Protein AF-A0A8T5FAJ4-F1 (afdb_monomer_lite)

Foldseek 3Di:
DDPPDDQQDPVSLLVVLPDPVSSVLLVVLLVLQQVVCCVPPVDGNLVVLQVLLVVCVVPVDCVVVLVSLQSSLVVLQAWAQVDFDQDPNDTDTRHRDQLVSSVSSSVSVVSCSCRNSVDDDDPVVSVVRHDRDDDDDDDDDDDDPVVLVVVLVPDDPVVNVVSCVVVVVPCPPVDDDDDPPDDD

pLDDT: mean 82.3, std 16.53, range [33.12, 97.19]

Structure (mmCIF, N/CA/C/O backbone):
data_AF-A0A8T5FAJ4-F1
#
_entry.id   AF-A0A8T5FAJ4-F1
#
loop_
_atom_site.group_PDB
_atom_site.id
_atom_site.type_symbol
_atom_site.label_atom_id
_atom_site.label_alt_id
_atom_site.label_comp_id
_atom_site.label_asym_id
_atom_site.label_entity_id
_atom_site.label_seq_id
_atom_site.pdbx_PDB_ins_code
_atom_site.Cartn_x
_atom_site.Cartn_y
_atom_site.Cartn_z
_atom_site.occupancy
_atom_site.B_iso_or_equiv
_atom_site.auth_seq_id
_atom_site.auth_comp_id
_atom_site.auth_asym_id
_atom_site.auth_atom_id
_atom_site.pdbx_PDB_model_num
ATOM 1 N N . MET A 1 1 ? -6.490 26.222 22.545 1.00 40.72 1 MET A N 1
ATOM 2 C CA . MET A 1 1 ? -5.668 25.163 21.921 1.00 40.72 1 MET A CA 1
ATOM 3 C C . MET A 1 1 ? -6.195 23.827 22.416 1.00 40.72 1 MET A C 1
ATOM 5 O O . MET A 1 1 ? -6.229 23.628 23.622 1.00 40.72 1 MET A O 1
ATOM 9 N N . SER A 1 2 ? -6.713 22.986 21.519 1.00 35.31 2 SER A N 1
ATOM 10 C CA . SER A 1 2 ? -7.180 21.638 21.869 1.00 35.31 2 SER A CA 1
ATOM 11 C C . SER A 1 2 ? -5.964 20.748 22.134 1.00 35.31 2 SER A C 1
ATOM 13 O O . SER A 1 2 ? -5.101 20.638 21.271 1.00 35.31 2 SER A O 1
ATOM 15 N N . TYR A 1 3 ? -5.894 20.142 23.320 1.00 49.12 3 TYR A N 1
ATOM 16 C CA . TYR A 1 3 ? -4.860 19.174 23.720 1.00 49.12 3 TYR A CA 1
ATOM 17 C C . TYR A 1 3 ? -5.122 17.757 23.175 1.00 49.12 3 TYR A C 1
ATOM 19 O O . TYR A 1 3 ? -4.352 16.836 23.438 1.00 49.12 3 TYR A O 1
ATOM 27 N N . LEU A 1 4 ? -6.220 17.561 22.440 1.00 51.16 4 LEU A N 1
ATOM 28 C CA . LEU A 1 4 ? -6.599 16.276 21.863 1.00 51.16 4 LEU A CA 1
ATOM 29 C C . LEU A 1 4 ? -5.980 16.174 20.471 1.00 51.16 4 LEU A C 1
ATOM 31 O O . LEU A 1 4 ? -6.352 16.934 19.577 1.00 51.16 4 LEU A O 1
ATOM 35 N N . GLY A 1 5 ? -5.004 15.272 20.333 1.00 57.50 5 GLY A N 1
ATOM 36 C CA . GLY A 1 5 ? -4.204 15.078 19.127 1.00 57.50 5 GLY A CA 1
ATOM 37 C C . GLY A 1 5 ? -5.070 14.997 17.875 1.00 57.50 5 GLY A C 1
ATOM 38 O O . GLY A 1 5 ? -5.890 14.093 17.721 1.00 57.50 5 GLY A O 1
ATOM 39 N N . SER A 1 6 ? -4.901 15.972 16.989 1.00 67.38 6 SER A N 1
ATOM 40 C CA . SER A 1 6 ? -5.518 15.956 15.671 1.00 67.38 6 SER A CA 1
ATOM 41 C C . SER A 1 6 ? -4.998 14.745 14.901 1.00 67.38 6 SER A C 1
ATOM 43 O O . SER A 1 6 ? -3.785 14.590 14.745 1.00 67.38 6 SER A O 1
ATOM 45 N N . ARG A 1 7 ? -5.909 13.893 14.417 1.00 80.06 7 ARG A N 1
ATOM 46 C CA . ARG A 1 7 ? -5.587 12.852 13.435 1.00 80.06 7 ARG A CA 1
ATOM 47 C C . ARG A 1 7 ? -4.856 13.502 12.264 1.00 80.06 7 ARG A C 1
ATOM 49 O O . ARG A 1 7 ? -5.304 14.539 11.775 1.00 80.06 7 ARG A O 1
ATOM 56 N N . ILE A 1 8 ? -3.770 12.880 11.814 1.00 90.44 8 ILE A N 1
ATOM 57 C CA . ILE A 1 8 ? -3.064 13.365 10.632 1.00 90.44 8 ILE A CA 1
ATOM 58 C C . ILE A 1 8 ? -3.986 13.264 9.418 1.00 90.44 8 ILE A C 1
ATOM 60 O O . ILE A 1 8 ? -4.725 12.296 9.254 1.00 90.44 8 ILE A O 1
ATOM 64 N N . THR A 1 9 ? -3.947 14.251 8.545 1.00 91.31 9 THR A N 1
ATOM 65 C CA . THR A 1 9 ? -4.626 14.188 7.253 1.00 91.31 9 THR A CA 1
ATOM 66 C C . THR A 1 9 ? -3.832 13.331 6.270 1.00 91.31 9 THR A C 1
ATOM 68 O O . THR A 1 9 ? -2.636 13.088 6.439 1.00 91.31 9 THR A O 1
ATOM 71 N N . ARG A 1 10 ? -4.478 12.902 5.183 1.00 92.25 10 ARG A N 1
ATOM 72 C CA . ARG A 1 10 ? -3.821 12.173 4.089 1.00 92.25 10 ARG A CA 1
ATOM 73 C C . ARG A 1 10 ? -2.636 12.940 3.492 1.00 92.25 10 ARG A C 1
ATOM 75 O O . ARG A 1 10 ? -1.589 12.357 3.224 1.00 92.25 10 ARG A O 1
ATOM 82 N N . GLU A 1 11 ? -2.774 14.254 3.323 1.00 92.06 11 GLU A N 1
ATOM 83 C CA . GLU A 1 11 ? -1.692 15.101 2.810 1.00 92.06 11 GLU A CA 1
ATOM 84 C C . GLU A 1 11 ? -0.545 15.256 3.811 1.00 92.06 11 GLU A C 1
ATOM 86 O O . GLU A 1 11 ? 0.619 15.278 3.413 1.0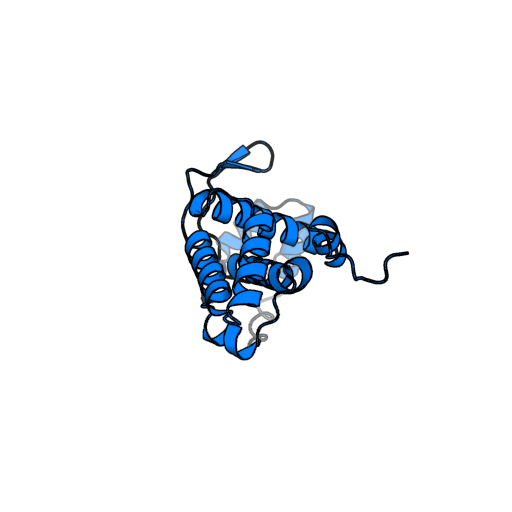0 92.06 11 GLU A O 1
ATOM 91 N N . GLU A 1 12 ? -0.841 15.323 5.109 1.00 91.94 12 GLU A N 1
ATOM 92 C CA . GLU A 1 12 ? 0.194 15.306 6.147 1.00 91.94 12 GLU A CA 1
ATOM 93 C C . GLU A 1 12 ? 0.928 13.965 6.163 1.00 91.94 12 GLU A C 1
ATOM 95 O O . GLU A 1 12 ? 2.160 13.949 6.132 1.00 91.94 12 GLU A O 1
ATOM 100 N N . PHE A 1 13 ? 0.201 12.846 6.087 1.00 93.38 13 PHE A N 1
ATOM 101 C CA . PHE A 1 13 ? 0.794 11.519 5.929 1.00 93.38 13 PHE A CA 1
ATOM 102 C C . PHE A 1 13 ? 1.765 11.478 4.741 1.00 93.38 13 PHE A C 1
ATOM 104 O O . PHE A 1 13 ? 2.920 11.081 4.897 1.00 93.38 13 PHE A O 1
ATOM 111 N N . ILE A 1 14 ? 1.348 11.961 3.567 1.00 92.81 14 ILE A N 1
ATOM 112 C CA . ILE A 1 14 ? 2.208 11.993 2.378 1.00 92.81 14 ILE A CA 1
ATOM 113 C C . ILE A 1 14 ? 3.447 12.864 2.622 1.00 92.81 14 ILE A C 1
ATOM 115 O O . ILE A 1 14 ? 4.564 12.416 2.362 1.00 92.81 14 ILE A O 1
ATOM 119 N N . LYS A 1 15 ? 3.280 14.083 3.150 1.00 92.44 15 LYS A N 1
ATOM 120 C CA . LYS A 1 15 ? 4.389 15.024 3.390 1.00 92.44 15 LYS A CA 1
ATOM 121 C C . LYS A 1 15 ? 5.426 14.481 4.374 1.00 92.44 15 LYS A C 1
ATOM 123 O O . LYS A 1 15 ? 6.614 14.750 4.207 1.00 92.44 15 LYS A O 1
ATOM 128 N N . THR A 1 16 ? 5.019 13.673 5.354 1.00 90.88 16 THR A N 1
ATOM 129 C CA . THR A 1 16 ? 5.952 13.073 6.327 1.00 90.88 16 THR A CA 1
ATOM 130 C C . THR A 1 16 ? 6.859 11.986 5.738 1.00 90.88 16 THR A C 1
ATOM 132 O O . THR A 1 16 ? 7.826 11.599 6.386 1.00 90.88 16 THR A O 1
ATOM 135 N N . ARG A 1 17 ? 6.627 11.508 4.503 1.00 89.50 17 ARG A N 1
ATOM 136 C CA . ARG A 1 17 ? 7.461 10.461 3.868 1.00 89.50 17 ARG A CA 1
ATOM 137 C C . ARG A 1 17 ? 8.843 10.944 3.392 1.00 89.50 17 ARG A C 1
ATOM 139 O O . ARG A 1 17 ? 9.608 10.160 2.826 1.00 89.50 17 ARG A O 1
ATOM 146 N N . GLY A 1 18 ? 9.183 12.214 3.615 1.00 89.62 18 GLY A N 1
ATOM 147 C CA . GLY A 1 18 ? 10.502 12.769 3.320 1.00 89.62 18 GLY A CA 1
ATOM 148 C C . GLY A 1 18 ? 10.671 13.117 1.843 1.00 89.62 18 GLY A C 1
ATOM 149 O O . GLY A 1 18 ? 10.039 14.055 1.361 1.00 89.62 18 GLY A O 1
ATOM 150 N N . ALA A 1 19 ? 11.540 12.393 1.134 1.00 91.50 19 ALA A N 1
ATOM 151 C CA . ALA A 1 19 ? 11.912 12.699 -0.250 1.00 91.50 19 ALA A CA 1
ATOM 152 C C . ALA A 1 19 ? 10.708 12.700 -1.211 1.00 91.50 19 ALA A C 1
ATOM 154 O O . ALA A 1 19 ? 9.818 11.857 -1.103 1.00 91.50 19 ALA A O 1
ATOM 155 N N . GLU A 1 20 ? 10.716 13.600 -2.200 1.00 90.94 20 GLU A N 1
ATOM 156 C CA . GLU A 1 20 ? 9.621 13.779 -3.170 1.00 90.94 20 GLU A CA 1
ATOM 157 C C . GLU A 1 20 ? 9.261 12.48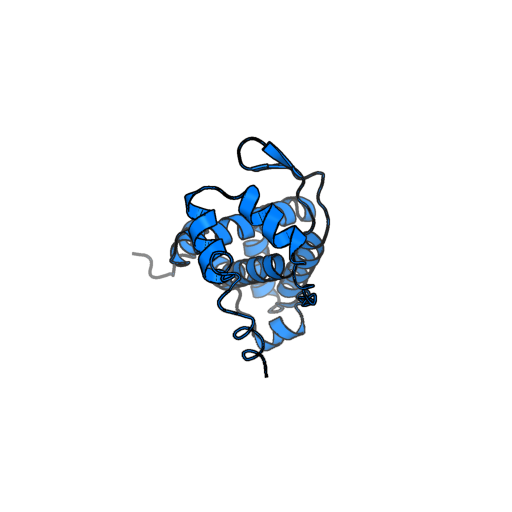2 -3.911 1.00 90.94 20 GLU A C 1
ATOM 159 O O . GLU A 1 20 ? 8.087 12.182 -4.125 1.00 90.94 20 GLU A O 1
ATOM 164 N N . THR A 1 21 ? 10.258 11.657 -4.233 1.00 88.00 21 THR A N 1
ATOM 165 C CA . THR A 1 21 ? 10.054 10.338 -4.846 1.00 88.00 21 THR A CA 1
ATOM 166 C C . THR A 1 21 ? 9.258 9.400 -3.938 1.00 88.00 21 THR A C 1
ATOM 168 O O . THR A 1 21 ? 8.345 8.720 -4.404 1.00 88.00 21 THR A O 1
ATOM 171 N N . THR A 1 22 ? 9.545 9.387 -2.636 1.00 88.81 22 THR A N 1
ATOM 172 C CA . THR A 1 22 ? 8.805 8.597 -1.643 1.00 88.81 22 THR A CA 1
ATOM 173 C C . THR A 1 22 ? 7.386 9.129 -1.458 1.00 88.81 22 THR A C 1
ATOM 175 O O . THR A 1 22 ? 6.446 8.337 -1.400 1.00 88.81 22 THR A O 1
ATOM 178 N N . GLN A 1 23 ? 7.205 10.454 -1.438 1.00 92.25 23 GLN A N 1
ATOM 179 C CA . GLN A 1 23 ? 5.876 11.075 -1.388 1.00 92.25 23 GLN A CA 1
ATOM 180 C C . GLN A 1 23 ? 5.041 10.720 -2.625 1.00 92.25 23 GLN A C 1
ATOM 182 O O . GLN A 1 23 ? 3.871 10.366 -2.510 1.00 92.25 23 GLN A O 1
ATOM 187 N N . SER A 1 24 ? 5.649 10.778 -3.813 1.00 90.44 24 SER A N 1
ATOM 188 C CA . SER A 1 24 ? 5.016 10.383 -5.073 1.00 90.44 24 SER A CA 1
ATOM 189 C C . SER A 1 24 ? 4.600 8.910 -5.047 1.00 90.44 24 SER A C 1
ATOM 191 O O . SER A 1 24 ? 3.449 8.587 -5.336 1.00 90.44 24 SER A O 1
ATOM 193 N N . ASN A 1 25 ? 5.479 8.017 -4.581 1.00 90.12 25 ASN A N 1
ATOM 194 C CA . ASN A 1 25 ? 5.152 6.598 -4.419 1.00 90.12 25 ASN A CA 1
ATOM 195 C C . ASN A 1 25 ? 3.979 6.376 -3.451 1.00 90.12 25 ASN A C 1
ATOM 197 O O . ASN A 1 25 ? 3.099 5.568 -3.744 1.00 90.12 25 ASN A O 1
ATOM 201 N N . ALA A 1 26 ? 3.941 7.105 -2.329 1.00 93.06 26 ALA A N 1
ATOM 202 C CA . ALA A 1 26 ? 2.838 7.035 -1.374 1.00 93.06 26 ALA A CA 1
ATOM 203 C C . ALA A 1 26 ? 1.517 7.509 -1.998 1.00 93.06 26 ALA A C 1
ATOM 205 O O . ALA A 1 26 ? 0.503 6.835 -1.841 1.00 93.06 26 ALA A O 1
ATOM 206 N N . ARG A 1 27 ? 1.529 8.607 -2.770 1.00 94.50 27 ARG A N 1
ATOM 207 C CA . ARG A 1 27 ? 0.349 9.079 -3.518 1.00 94.50 27 ARG A CA 1
ATOM 208 C C . ARG A 1 27 ? -0.172 8.022 -4.479 1.00 94.50 27 ARG A C 1
ATOM 210 O O . ARG A 1 27 ? -1.364 7.746 -4.485 1.00 94.50 27 ARG A O 1
ATOM 217 N N . VAL A 1 28 ? 0.711 7.408 -5.265 1.00 92.69 28 VAL A N 1
ATOM 218 C CA . VAL A 1 28 ? 0.301 6.374 -6.223 1.00 92.69 28 VAL A CA 1
ATOM 219 C C . VAL A 1 28 ? -0.281 5.161 -5.496 1.00 92.69 28 VAL A C 1
ATOM 221 O O . VAL A 1 28 ? -1.342 4.684 -5.887 1.00 92.69 28 VAL A O 1
ATOM 224 N N . ALA A 1 29 ? 0.358 4.697 -4.418 1.00 94.56 29 ALA A N 1
ATOM 225 C CA . ALA A 1 29 ? -0.151 3.582 -3.618 1.00 94.56 29 ALA A CA 1
ATOM 226 C C . ALA A 1 29 ? -1.554 3.870 -3.062 1.00 94.56 29 ALA A C 1
ATOM 228 O O . ALA A 1 29 ? -2.447 3.032 -3.164 1.00 94.56 29 ALA A O 1
ATOM 229 N N . LEU A 1 30 ? -1.749 5.072 -2.517 1.00 95.69 30 LEU A N 1
ATOM 230 C CA . LEU A 1 30 ? -3.021 5.521 -1.964 1.00 95.69 30 LEU A CA 1
ATOM 231 C C . LEU A 1 30 ? -4.106 5.679 -3.043 1.00 95.69 30 LEU A C 1
ATOM 233 O O . LEU A 1 30 ? -5.246 5.286 -2.821 1.00 95.69 30 LEU A O 1
ATOM 237 N N . ASN A 1 31 ? -3.758 6.164 -4.236 1.00 93.88 31 ASN A N 1
ATOM 238 C CA . ASN A 1 31 ? -4.697 6.240 -5.359 1.00 93.88 31 ASN A CA 1
ATOM 239 C C . ASN A 1 31 ? -5.113 4.846 -5.854 1.00 93.88 31 ASN A C 1
ATOM 241 O O . ASN A 1 31 ? -6.284 4.621 -6.147 1.00 93.88 31 ASN A O 1
ATOM 245 N N . MET A 1 32 ? -4.180 3.886 -5.918 1.00 93.25 32 MET A N 1
ATOM 246 C CA . MET A 1 32 ? -4.526 2.493 -6.239 1.00 93.25 32 MET A CA 1
ATOM 247 C C . MET A 1 32 ? -5.450 1.889 -5.187 1.00 93.25 32 MET A C 1
ATOM 249 O O . MET A 1 32 ? -6.381 1.159 -5.517 1.00 93.25 32 MET A O 1
ATOM 253 N N . PHE A 1 33 ? -5.206 2.211 -3.920 1.00 96.00 33 PHE A N 1
ATOM 254 C CA . PHE A 1 33 ? -6.058 1.771 -2.830 1.00 96.00 33 PHE A CA 1
ATOM 255 C C . PHE A 1 33 ? -7.461 2.385 -2.904 1.00 96.00 33 PHE A C 1
ATOM 257 O O . PHE A 1 33 ? -8.432 1.657 -2.725 1.00 96.00 33 PHE A O 1
ATOM 264 N N . ASP A 1 34 ? -7.597 3.663 -3.268 1.00 95.12 34 ASP A N 1
ATOM 265 C CA . ASP A 1 34 ? -8.911 4.269 -3.516 1.00 95.12 34 ASP A CA 1
ATOM 266 C C . ASP A 1 34 ? -9.654 3.579 -4.663 1.00 95.12 34 ASP A C 1
ATOM 268 O O . ASP A 1 34 ? -10.843 3.314 -4.530 1.00 95.12 34 ASP A O 1
ATOM 272 N N . HIS A 1 35 ? -8.981 3.244 -5.770 1.00 93.38 35 HIS A N 1
ATOM 273 C CA . HIS A 1 35 ? -9.618 2.511 -6.871 1.00 93.38 35 HIS A CA 1
ATOM 274 C C . HIS A 1 35 ? -10.136 1.142 -6.427 1.00 93.38 35 HIS A C 1
ATOM 276 O O . HIS A 1 35 ? -11.267 0.771 -6.746 1.00 93.38 35 HIS A O 1
ATOM 282 N N . PHE A 1 36 ? -9.333 0.416 -5.650 1.00 95.12 36 PHE A N 1
ATOM 283 C CA . PHE A 1 36 ? -9.749 -0.841 -5.041 1.00 95.12 36 PHE A CA 1
ATOM 284 C C . PHE A 1 36 ? -10.959 -0.654 -4.111 1.00 95.12 36 PHE A C 1
ATOM 286 O O . PHE A 1 36 ? -11.940 -1.397 -4.210 1.00 95.12 36 PHE A O 1
ATOM 293 N N . CYS A 1 37 ? -10.910 0.344 -3.224 1.00 95.62 37 CYS A N 1
ATOM 294 C CA . CYS A 1 37 ? -11.978 0.621 -2.271 1.00 95.62 37 CYS A CA 1
ATOM 295 C C . CYS A 1 37 ? -13.270 1.060 -2.960 1.00 95.62 37 CYS A C 1
ATOM 297 O O . CYS A 1 37 ? -14.340 0.575 -2.593 1.00 95.62 37 CYS A O 1
ATOM 299 N N . GLN A 1 38 ? -13.176 1.885 -4.000 1.00 93.69 38 GLN A N 1
ATOM 300 C CA . GLN A 1 38 ? -14.328 2.308 -4.784 1.00 93.69 38 GLN A CA 1
ATOM 301 C C . GLN A 1 38 ? -14.969 1.114 -5.495 1.00 93.69 38 GLN A C 1
ATOM 303 O O . GLN A 1 38 ? -16.180 0.944 -5.428 1.00 93.69 38 GLN A O 1
ATOM 308 N N . GLY A 1 39 ? -14.168 0.252 -6.129 1.00 90.56 39 GLY A N 1
ATOM 309 C CA . GLY A 1 39 ? -14.685 -0.919 -6.841 1.00 90.56 39 GLY A CA 1
ATOM 310 C C . GLY A 1 39 ? -15.296 -1.987 -5.926 1.00 90.56 39 GLY A C 1
ATOM 311 O O . GLY A 1 39 ? -16.204 -2.699 -6.343 1.00 90.56 39 GLY A O 1
ATOM 312 N N . THR A 1 40 ? -14.816 -2.099 -4.684 1.00 93.19 40 THR A N 1
ATOM 313 C CA . THR A 1 40 ? -15.221 -3.178 -3.761 1.00 93.19 40 THR A CA 1
ATOM 314 C C . THR A 1 40 ? -16.282 -2.739 -2.751 1.00 93.19 40 THR A C 1
ATOM 316 O O . THR A 1 40 ? -17.128 -3.541 -2.358 1.00 93.19 40 THR A O 1
ATOM 319 N N . TYR A 1 41 ? -16.231 -1.483 -2.302 1.00 93.56 41 TYR A N 1
ATOM 320 C CA . TYR A 1 41 ? -17.031 -0.968 -1.185 1.00 93.56 41 TYR A CA 1
ATOM 321 C C . TYR A 1 41 ? -17.810 0.309 -1.518 1.00 93.56 41 TYR A C 1
ATOM 323 O O . TYR A 1 41 ? -18.510 0.805 -0.638 1.00 93.56 41 TYR A O 1
ATOM 331 N N . ASP A 1 42 ? -17.675 0.844 -2.738 1.00 94.12 42 ASP A N 1
ATOM 332 C CA . ASP A 1 42 ? -18.272 2.117 -3.172 1.00 94.12 42 ASP A CA 1
ATOM 333 C C . ASP A 1 42 ? -17.912 3.305 -2.257 1.00 94.12 42 ASP A C 1
ATOM 335 O O . ASP A 1 42 ? -18.705 4.210 -1.999 1.00 94.12 42 ASP A O 1
ATOM 339 N N . LYS A 1 43 ? -16.692 3.272 -1.710 1.00 95.19 43 LYS A N 1
ATOM 340 C CA . LYS A 1 43 ? -16.172 4.240 -0.738 1.00 95.19 43 LYS A CA 1
ATOM 341 C C . LYS A 1 43 ? -14.744 4.632 -1.079 1.00 95.19 43 LYS A C 1
ATOM 343 O O . LYS A 1 43 ? -13.995 3.844 -1.657 1.00 95.19 43 LYS A O 1
ATOM 348 N N . THR A 1 44 ? -14.337 5.818 -0.632 1.00 94.69 44 THR A N 1
ATOM 349 C CA . THR A 1 44 ? -12.927 6.222 -0.706 1.00 94.69 44 THR A CA 1
ATOM 350 C C . THR A 1 44 ? -12.076 5.399 0.263 1.00 94.69 44 THR A C 1
ATOM 352 O O . THR A 1 44 ? -12.578 4.883 1.267 1.00 94.69 44 THR A O 1
ATOM 355 N N . GLY A 1 45 ? -10.771 5.293 -0.001 1.00 93.00 45 GLY A N 1
ATOM 356 C CA . GLY A 1 45 ? -9.847 4.593 0.890 1.00 93.00 45 GLY A CA 1
ATOM 357 C C . GLY A 1 45 ? -9.868 5.173 2.303 1.00 93.00 45 GLY A C 1
ATOM 358 O O . GLY A 1 45 ? -9.910 4.419 3.272 1.00 93.00 45 GLY A O 1
ATOM 359 N N . ASP A 1 46 ? -9.948 6.499 2.428 1.00 94.94 46 ASP A N 1
ATOM 360 C CA . ASP A 1 46 ? -10.043 7.181 3.722 1.00 94.94 46 ASP A CA 1
ATOM 361 C C . ASP A 1 46 ? -11.284 6.723 4.500 1.00 94.94 46 ASP A C 1
ATOM 363 O O . ASP A 1 46 ? -11.169 6.327 5.657 1.00 94.94 46 ASP A O 1
ATOM 367 N N . GLN A 1 47 ? -12.461 6.705 3.863 1.00 95.25 47 GLN A N 1
ATOM 368 C CA . GLN A 1 47 ? -13.710 6.264 4.497 1.00 95.25 47 GLN A CA 1
ATOM 369 C C . GLN A 1 47 ? -13.630 4.809 4.962 1.00 95.25 47 GLN A C 1
ATOM 371 O O . GLN A 1 47 ? -14.007 4.506 6.091 1.00 95.25 47 GLN A O 1
ATOM 376 N N . VAL A 1 48 ? -13.087 3.917 4.128 1.00 96.06 48 VAL A N 1
ATOM 377 C CA . VAL A 1 48 ? -12.909 2.502 4.488 1.00 96.06 48 VAL A CA 1
ATOM 378 C C . VAL A 1 48 ? -11.982 2.348 5.695 1.00 96.06 48 VAL A C 1
ATOM 380 O O . VAL A 1 48 ? -12.249 1.523 6.570 1.00 96.06 48 VAL A O 1
ATOM 383 N N . VAL A 1 49 ? -10.910 3.141 5.775 1.00 94.56 49 VAL A N 1
ATOM 384 C CA . VAL A 1 49 ? -9.990 3.114 6.922 1.00 94.56 49 VAL A CA 1
ATOM 385 C C . VAL A 1 49 ? -10.670 3.609 8.200 1.00 94.56 49 VAL A C 1
ATOM 387 O O . VAL A 1 49 ? -10.498 2.987 9.248 1.00 94.56 49 VAL A O 1
ATOM 390 N N . LEU A 1 50 ? -11.478 4.669 8.125 1.00 94.19 50 LEU A N 1
ATOM 391 C CA . LEU A 1 50 ? -12.224 5.184 9.280 1.00 94.19 50 LEU A CA 1
ATOM 392 C C . LEU A 1 50 ? -13.306 4.212 9.767 1.00 94.19 50 LEU A C 1
ATOM 394 O O . LEU A 1 50 ? -13.459 4.005 10.971 1.00 94.19 50 LEU A O 1
ATOM 398 N N . ASP A 1 51 ? -14.018 3.569 8.843 1.00 94.12 51 ASP A N 1
ATOM 399 C CA . ASP A 1 51 ? -14.992 2.529 9.180 1.00 94.12 51 ASP A CA 1
ATOM 400 C C . ASP A 1 51 ? -14.304 1.339 9.862 1.00 94.12 51 ASP A C 1
ATOM 402 O O . ASP A 1 51 ? -14.789 0.810 10.867 1.00 94.12 51 ASP A O 1
ATOM 406 N N . LEU A 1 52 ? -13.139 0.931 9.346 1.00 93.56 52 LEU A N 1
ATOM 407 C CA . LEU A 1 52 ? -12.340 -0.134 9.943 1.00 93.56 52 LEU A CA 1
ATOM 408 C C . LEU A 1 52 ? -11.868 0.210 11.350 1.00 93.56 52 LEU A C 1
ATOM 410 O O . LEU A 1 52 ? -11.937 -0.655 12.222 1.00 93.56 52 LEU A O 1
ATOM 414 N N . GLU A 1 53 ? -11.393 1.431 11.580 1.00 93.38 53 GLU A N 1
ATOM 415 C CA . GLU A 1 53 ? -10.991 1.898 12.908 1.00 93.38 53 GLU A CA 1
ATOM 416 C C . GLU A 1 53 ? -12.150 1.761 13.903 1.00 93.38 53 GLU A C 1
ATOM 418 O O . GLU A 1 53 ? -11.973 1.189 14.981 1.00 93.38 53 GLU A O 1
ATOM 423 N N . LEU A 1 54 ? -13.341 2.243 13.535 1.00 92.25 54 LEU A N 1
ATOM 424 C CA . LEU A 1 54 ? -14.518 2.219 14.400 1.00 92.25 54 LEU A CA 1
ATOM 425 C C . LEU A 1 54 ? -14.920 0.783 14.764 1.00 92.25 54 LEU A C 1
ATOM 427 O O . LEU A 1 54 ? -15.130 0.479 15.938 1.00 92.25 54 LEU A O 1
ATOM 431 N N . ILE A 1 55 ? -14.934 -0.120 13.781 1.00 90.81 55 ILE A N 1
ATOM 432 C CA . ILE A 1 55 ? -15.239 -1.542 13.992 1.00 90.81 55 ILE A CA 1
ATOM 433 C C . ILE A 1 55 ? -14.155 -2.226 14.839 1.00 90.81 55 ILE A C 1
ATOM 435 O O . ILE A 1 55 ? -14.461 -3.020 15.728 1.00 90.81 55 ILE A O 1
ATOM 439 N N . CYS A 1 56 ? -12.875 -1.931 14.592 1.00 90.50 56 CYS A N 1
ATOM 440 C CA . CYS A 1 56 ? -11.775 -2.525 15.355 1.00 90.50 56 CYS A CA 1
ATOM 441 C C . CYS A 1 56 ? -11.788 -2.065 16.817 1.00 90.50 56 CYS A C 1
ATOM 443 O O . CYS A 1 56 ? -11.498 -2.872 17.699 1.00 90.50 56 CYS A O 1
ATOM 445 N N . LYS A 1 57 ? -12.167 -0.809 17.085 1.00 88.81 57 LYS A N 1
ATOM 446 C CA . LYS A 1 57 ? -12.335 -0.282 18.447 1.00 88.81 57 LYS A CA 1
ATOM 447 C C . LYS A 1 57 ? -13.509 -0.925 19.188 1.00 88.81 57 LYS A C 1
ATOM 449 O O . LYS A 1 57 ? -13.420 -1.097 20.399 1.00 88.81 57 LYS A O 1
ATOM 454 N N . GLN A 1 58 ? -14.578 -1.291 18.481 1.00 90.06 58 GLN A N 1
ATOM 455 C CA . GLN A 1 58 ? -15.741 -1.964 19.070 1.00 90.06 58 GLN A CA 1
ATOM 456 C C . GLN A 1 58 ? -15.453 -3.430 19.414 1.00 90.06 58 GLN A C 1
ATOM 458 O O . GLN A 1 58 ? -15.717 -3.864 20.532 1.00 90.06 58 GLN A O 1
ATOM 463 N N . ASP A 1 59 ? -14.879 -4.179 18.472 1.00 86.81 59 ASP A N 1
ATOM 464 C CA . ASP A 1 59 ? -14.726 -5.633 18.607 1.00 86.81 59 ASP A CA 1
ATOM 465 C C . ASP A 1 59 ? -13.374 -6.056 19.207 1.00 86.81 59 ASP A C 1
ATOM 467 O O . ASP A 1 59 ? -13.180 -7.224 19.549 1.00 86.81 59 ASP A O 1
ATOM 471 N N . GLY A 1 60 ? -12.383 -5.158 19.231 1.00 84.19 60 GLY A N 1
ATOM 472 C CA . GLY A 1 60 ? -10.989 -5.478 19.565 1.00 84.19 60 GLY A CA 1
ATOM 473 C C . GLY A 1 60 ? -10.308 -6.432 18.570 1.00 84.19 60 GLY A C 1
ATOM 474 O O . GLY A 1 60 ? -9.202 -6.917 18.824 1.00 84.19 60 GLY A O 1
ATOM 475 N N . ASN A 1 61 ? -10.956 -6.739 17.438 1.00 87.88 61 ASN A N 1
ATOM 476 C CA . ASN A 1 61 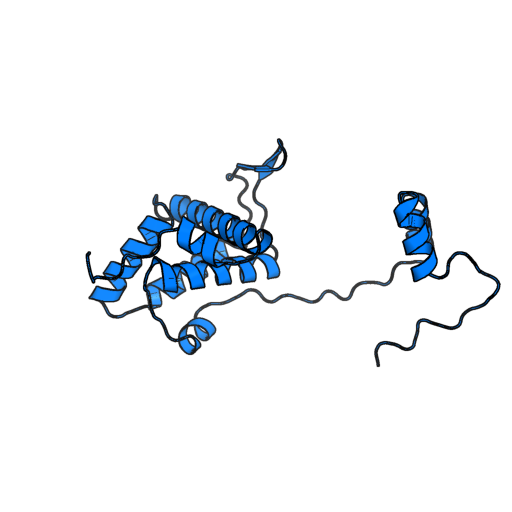? -10.473 -7.709 16.460 1.00 87.88 61 ASN A CA 1
ATOM 477 C C . ASN A 1 61 ? -9.988 -7.052 15.160 1.00 87.88 61 ASN A C 1
ATOM 479 O O . ASN A 1 61 ? -10.775 -6.622 14.315 1.00 87.88 61 ASN A O 1
ATOM 483 N N . TYR A 1 62 ? -8.671 -7.105 14.960 1.00 90.62 62 TYR A N 1
ATOM 484 C CA . TYR A 1 62 ? -7.967 -6.550 13.803 1.00 90.62 62 TYR A CA 1
ATOM 485 C C . TYR A 1 62 ? -7.878 -7.491 12.591 1.00 90.62 62 TYR A C 1
ATOM 487 O O . TYR A 1 62 ? -7.292 -7.126 11.574 1.00 90.62 62 TYR A O 1
ATOM 495 N N . ASP A 1 63 ? -8.462 -8.695 12.636 1.00 91.25 63 ASP A N 1
ATOM 496 C CA . ASP A 1 63 ? -8.380 -9.640 11.512 1.00 91.25 63 ASP A CA 1
ATOM 497 C C . ASP A 1 63 ? -8.989 -9.096 10.215 1.00 91.25 63 ASP A C 1
ATOM 499 O O . ASP A 1 63 ? -8.564 -9.464 9.117 1.00 91.25 63 ASP A O 1
ATOM 503 N N . ARG A 1 64 ? -9.952 -8.177 10.332 1.00 91.81 64 ARG A N 1
ATOM 504 C CA . ARG A 1 64 ? -10.567 -7.489 9.190 1.00 91.81 64 ARG A CA 1
ATOM 505 C C . ARG A 1 64 ? -9.563 -6.626 8.427 1.00 91.81 64 ARG A C 1
ATOM 507 O O . ARG A 1 64 ? -9.614 -6.597 7.203 1.00 91.81 64 ARG A O 1
ATOM 514 N N . VAL A 1 65 ? -8.609 -6.016 9.128 1.00 93.62 65 VAL A N 1
ATOM 515 C CA . VAL A 1 65 ? -7.532 -5.222 8.520 1.00 93.62 65 VAL A CA 1
ATOM 516 C C . VAL A 1 65 ? -6.658 -6.119 7.649 1.00 93.62 65 VAL A C 1
ATOM 518 O O . VAL A 1 65 ? -6.401 -5.806 6.490 1.00 93.62 65 VAL A O 1
ATOM 521 N N . PHE A 1 66 ? -6.265 -7.293 8.153 1.00 94.88 66 PHE A N 1
ATOM 522 C CA . PHE A 1 66 ? -5.446 -8.228 7.374 1.00 94.88 66 PHE A CA 1
ATOM 523 C C . PHE A 1 66 ? -6.211 -8.803 6.177 1.00 94.88 66 PHE A C 1
ATOM 525 O O . PHE A 1 66 ? -5.623 -8.998 5.114 1.00 94.88 66 PHE A O 1
ATOM 532 N N . LYS A 1 67 ? -7.521 -9.048 6.322 1.00 94.81 67 LYS A N 1
ATOM 533 C CA . LYS A 1 67 ? -8.386 -9.456 5.204 1.00 94.81 67 LYS A CA 1
ATOM 534 C C . LYS A 1 67 ? -8.472 -8.372 4.132 1.00 94.81 67 LYS A C 1
ATOM 536 O O . LYS A 1 67 ? -8.346 -8.703 2.954 1.00 94.81 67 LYS A O 1
ATOM 541 N N . LEU A 1 68 ? -8.627 -7.106 4.523 1.00 95.81 68 LEU A N 1
ATOM 542 C CA . LEU A 1 68 ? -8.631 -5.981 3.590 1.00 95.81 68 LEU A CA 1
ATOM 543 C C . LEU A 1 68 ? -7.304 -5.904 2.828 1.00 95.81 68 LEU A C 1
ATOM 545 O O . LEU A 1 68 ? -7.303 -5.885 1.602 1.00 95.81 68 LEU A O 1
ATOM 549 N N . VAL A 1 69 ? -6.175 -5.934 3.543 1.00 96.44 69 VAL A N 1
ATOM 550 C CA . VAL A 1 69 ? -4.843 -5.854 2.926 1.00 96.44 69 VAL A CA 1
ATOM 551 C C . VAL A 1 69 ? -4.588 -7.033 1.983 1.00 96.44 69 VAL A C 1
ATOM 553 O O . VAL A 1 69 ? -4.084 -6.832 0.883 1.00 96.44 69 VAL A O 1
ATOM 556 N N . ASN A 1 70 ? -4.969 -8.258 2.357 1.00 97.19 70 ASN A N 1
ATOM 557 C CA . ASN A 1 70 ? -4.855 -9.414 1.462 1.00 97.19 70 ASN A CA 1
ATOM 558 C C . ASN A 1 70 ? -5.752 -9.287 0.223 1.00 97.19 70 ASN A C 1
ATOM 560 O O . ASN A 1 70 ? -5.320 -9.635 -0.872 1.00 97.19 70 ASN A O 1
ATOM 564 N N . SER A 1 71 ? -6.968 -8.759 0.379 1.00 96.62 71 SER A N 1
ATOM 565 C CA . SER A 1 71 ? -7.874 -8.514 -0.750 1.00 96.62 71 SER A CA 1
ATOM 566 C C . SER A 1 71 ? -7.283 -7.476 -1.704 1.00 96.62 71 SER A C 1
ATOM 568 O O . SER A 1 71 ? -7.284 -7.684 -2.913 1.00 96.62 71 SER A O 1
ATOM 570 N N . PHE A 1 72 ? -6.673 -6.420 -1.162 1.00 96.81 72 PHE A N 1
ATOM 571 C CA . PHE A 1 72 ? -5.953 -5.423 -1.947 1.00 96.81 72 PHE A CA 1
ATOM 572 C C . PHE A 1 72 ? -4.733 -6.012 -2.675 1.00 96.81 72 PHE A C 1
ATOM 574 O O . PHE A 1 72 ? -4.513 -5.718 -3.845 1.00 96.81 72 PHE A O 1
ATOM 581 N N . ILE A 1 73 ? -3.960 -6.894 -2.029 1.00 96.56 73 ILE A N 1
ATOM 582 C CA . ILE A 1 73 ? -2.844 -7.612 -2.674 1.00 96.56 73 ILE A CA 1
ATOM 583 C C . ILE A 1 73 ? -3.340 -8.458 -3.848 1.00 96.56 73 ILE A C 1
ATOM 585 O O . ILE A 1 73 ? -2.728 -8.442 -4.915 1.00 96.56 73 ILE A O 1
ATOM 589 N N . MET A 1 74 ? -4.431 -9.203 -3.649 1.00 95.38 74 MET A N 1
ATOM 590 C CA . MET A 1 74 ? -5.023 -10.032 -4.699 1.00 95.38 74 MET A CA 1
ATOM 591 C C . MET A 1 74 ? -5.533 -9.187 -5.861 1.00 95.38 74 MET A C 1
ATOM 593 O O . MET A 1 74 ? -5.341 -9.575 -7.007 1.00 95.38 74 MET A O 1
ATOM 597 N N . TRP A 1 75 ? -6.128 -8.035 -5.562 1.00 95.25 75 TRP A N 1
ATOM 598 C CA . TRP A 1 75 ? -6.567 -7.070 -6.560 1.00 95.25 75 TRP A CA 1
ATOM 599 C C . TRP A 1 75 ? -5.378 -6.538 -7.376 1.00 95.25 75 TRP A C 1
ATOM 601 O O . TRP A 1 75 ? -5.354 -6.688 -8.587 1.00 95.25 75 TRP A O 1
ATOM 611 N N . LEU A 1 76 ? -4.293 -6.083 -6.737 1.00 94.00 76 LEU A N 1
ATOM 612 C CA . LEU A 1 76 ? -3.090 -5.614 -7.451 1.00 94.00 76 LEU A CA 1
ATOM 613 C C . LEU A 1 76 ? -2.420 -6.678 -8.345 1.00 94.00 76 LEU A C 1
ATOM 615 O O . LEU A 1 76 ? -1.657 -6.335 -9.256 1.00 94.00 76 LEU A O 1
ATOM 619 N N . ALA A 1 77 ? -2.655 -7.960 -8.062 1.00 93.25 77 ALA A N 1
ATOM 620 C CA . ALA A 1 77 ? -2.141 -9.081 -8.843 1.00 93.25 77 ALA A CA 1
ATOM 621 C C . ALA A 1 77 ? -2.992 -9.407 -10.087 1.00 93.25 77 ALA A C 1
ATOM 623 O O . ALA A 1 77 ? -2.618 -10.302 -10.849 1.00 93.25 77 ALA A O 1
ATOM 624 N N . GLN A 1 78 ? -4.108 -8.706 -10.299 1.00 91.94 78 GLN A N 1
ATOM 625 C CA . GLN A 1 78 ? -4.998 -8.864 -11.448 1.00 91.94 78 GLN A CA 1
ATOM 626 C C . GLN A 1 78 ? -4.808 -7.727 -12.459 1.00 91.94 78 GLN A C 1
ATOM 628 O O . GLN A 1 78 ? -4.299 -6.651 -12.141 1.00 91.94 78 GLN A O 1
ATOM 633 N N . ASP A 1 79 ? -5.183 -8.000 -13.708 1.00 88.75 79 ASP A N 1
ATOM 634 C CA . ASP A 1 79 ? -5.293 -6.972 -14.739 1.00 88.75 79 ASP A CA 1
ATOM 635 C C . ASP A 1 79 ? -6.644 -6.258 -14.592 1.00 88.75 79 ASP A C 1
ATOM 637 O O . ASP A 1 79 ? -7.678 -6.912 -14.454 1.00 88.75 79 ASP A O 1
ATOM 641 N N . HIS A 1 80 ? -6.631 -4.929 -14.673 1.00 86.88 80 HIS A N 1
ATOM 642 C CA . HIS A 1 80 ? -7.806 -4.064 -14.554 1.00 86.88 80 HIS A CA 1
ATOM 643 C C . HIS A 1 80 ? -7.975 -3.222 -15.830 1.00 86.88 80 HIS A C 1
ATOM 645 O O . HIS A 1 80 ? -7.653 -2.025 -15.843 1.00 86.88 80 HIS A O 1
ATOM 651 N N . PRO A 1 81 ? -8.430 -3.829 -16.946 1.00 82.81 81 PRO A N 1
ATOM 652 C CA . PRO A 1 81 ? -8.643 -3.125 -18.214 1.00 82.81 81 PRO A CA 1
ATOM 653 C C . PRO A 1 81 ? -9.718 -2.031 -18.138 1.00 82.81 81 PRO A C 1
ATOM 655 O O . PRO A 1 81 ? -9.712 -1.099 -18.946 1.00 82.81 81 PRO A O 1
ATOM 658 N N . GLU A 1 82 ? -10.632 -2.132 -17.176 1.00 80.31 82 GLU A N 1
ATOM 659 C CA . GLU A 1 82 ? -11.678 -1.156 -16.883 1.00 80.31 82 GLU A CA 1
ATOM 660 C C . GLU A 1 82 ? -11.127 0.153 -16.307 1.00 80.31 82 GLU A C 1
ATOM 662 O O . GLU A 1 82 ? -11.711 1.218 -16.524 1.00 80.31 82 GLU A O 1
ATOM 667 N N . LEU A 1 83 ? -9.982 0.100 -15.620 1.00 79.00 83 LEU A N 1
ATOM 668 C CA . LEU A 1 83 ? -9.364 1.274 -15.021 1.00 79.00 83 LEU A CA 1
ATOM 669 C C . LEU A 1 83 ? -8.425 1.956 -16.008 1.00 79.00 83 LEU A C 1
ATOM 671 O O . LEU A 1 83 ? -7.492 1.366 -16.549 1.00 79.00 83 LEU A O 1
ATOM 675 N N . ARG A 1 84 ? -8.682 3.244 -16.224 1.00 73.31 84 ARG A N 1
ATOM 676 C CA . ARG A 1 84 ? -7.975 4.088 -17.183 1.00 73.31 84 ARG A CA 1
ATOM 677 C C . ARG A 1 84 ? -7.171 5.139 -16.435 1.00 73.31 84 ARG A C 1
ATOM 679 O O . ARG A 1 84 ? -7.736 6.102 -15.926 1.00 73.31 84 ARG A O 1
ATOM 686 N N . ILE A 1 85 ? -5.851 4.972 -16.397 1.00 68.56 85 ILE A N 1
ATOM 687 C CA . ILE A 1 85 ? -4.942 5.985 -15.850 1.00 68.56 85 ILE A CA 1
ATOM 688 C C . ILE A 1 85 ? -4.442 6.857 -16.997 1.00 68.56 85 ILE A C 1
ATOM 690 O O . ILE A 1 85 ? -4.005 6.348 -18.030 1.00 68.56 85 ILE A O 1
ATOM 694 N N . ASN A 1 86 ? -4.476 8.176 -16.812 1.00 64.06 86 ASN A N 1
ATOM 695 C CA . ASN A 1 86 ? -3.792 9.100 -17.707 1.00 64.06 86 ASN A CA 1
ATOM 696 C C . ASN A 1 86 ? -2.312 9.181 -17.310 1.00 64.06 86 ASN A C 1
ATOM 698 O O . ASN A 1 86 ? -1.963 9.800 -16.305 1.00 64.06 86 ASN A O 1
ATOM 702 N N . MET A 1 87 ? -1.445 8.544 -18.093 1.00 60.28 87 MET A N 1
ATOM 703 C CA . MET A 1 87 ? 0.000 8.607 -17.917 1.00 60.28 87 MET A CA 1
ATOM 704 C C . MET A 1 87 ? 0.616 9.270 -19.147 1.00 60.28 87 MET A C 1
ATOM 706 O O . MET A 1 87 ? 0.501 8.765 -20.261 1.00 60.28 87 MET A O 1
ATOM 710 N N . CYS A 1 88 ? 1.253 10.429 -18.956 1.00 57.06 88 CYS A N 1
ATOM 711 C CA . CYS A 1 88 ? 1.911 11.186 -20.029 1.00 57.06 88 CYS A CA 1
ATOM 712 C C . CYS A 1 88 ? 1.009 11.426 -21.262 1.00 57.06 88 CYS A C 1
ATOM 714 O O . CYS A 1 88 ? 1.432 11.192 -22.394 1.00 57.06 88 CYS A O 1
ATOM 716 N N . ASN A 1 89 ? -0.234 11.877 -21.044 1.00 60.12 89 ASN A N 1
ATOM 717 C CA . ASN A 1 89 ? -1.252 12.111 -22.082 1.00 60.12 89 ASN A CA 1
ATOM 718 C C . ASN A 1 89 ? -1.708 10.850 -22.838 1.00 60.12 89 ASN A C 1
ATOM 720 O O . ASN A 1 89 ? -2.307 10.955 -23.910 1.00 60.12 89 ASN A O 1
ATOM 724 N N . LYS A 1 90 ? -1.449 9.655 -22.296 1.00 60.91 90 LYS A N 1
ATOM 725 C CA . LYS A 1 90 ? -1.984 8.391 -22.805 1.00 60.91 90 LYS A CA 1
ATOM 726 C C . LYS A 1 90 ? -2.860 7.737 -21.753 1.00 60.91 90 LYS A C 1
ATOM 728 O O . LYS A 1 90 ? -2.477 7.608 -20.594 1.00 60.91 90 LYS A O 1
ATOM 733 N N . ILE A 1 91 ? -4.033 7.297 -22.189 1.00 70.38 91 ILE A N 1
ATOM 734 C CA . ILE A 1 91 ? -4.915 6.466 -21.380 1.00 70.38 91 ILE A CA 1
ATOM 735 C C . ILE A 1 91 ? -4.379 5.038 -21.444 1.00 70.38 91 ILE A C 1
ATOM 737 O O . ILE A 1 91 ? -4.396 4.422 -22.510 1.00 70.38 91 ILE A O 1
ATOM 741 N N . MET A 1 92 ? -3.890 4.531 -20.318 1.00 65.94 92 MET A N 1
ATOM 742 C CA . MET A 1 92 ? -3.413 3.157 -20.188 1.00 65.94 92 MET A CA 1
ATOM 743 C C . MET A 1 92 ? -4.320 2.367 -19.250 1.00 65.94 92 MET A C 1
ATOM 745 O O . MET A 1 92 ? -4.787 2.896 -18.239 1.00 65.94 92 MET A O 1
ATOM 749 N N . SER A 1 93 ? -4.555 1.103 -19.599 1.00 77.44 93 SER A N 1
ATOM 750 C CA . SER A 1 93 ? -5.149 0.122 -18.695 1.00 77.44 93 SER A CA 1
ATOM 751 C C . SER A 1 93 ? -4.168 -0.225 -17.584 1.00 77.44 93 SER A C 1
ATOM 753 O O . SER A 1 93 ? -2.959 -0.308 -17.824 1.00 77.44 93 SER A O 1
ATOM 755 N N . ILE A 1 94 ? -4.681 -0.482 -16.388 1.00 81.06 94 ILE A N 1
ATOM 756 C CA . ILE A 1 94 ? -3.855 -0.959 -15.283 1.00 81.06 94 ILE A CA 1
ATOM 757 C C . ILE A 1 94 ? -3.563 -2.443 -15.506 1.00 81.06 94 ILE A C 1
ATOM 759 O O . ILE A 1 94 ? -4.464 -3.275 -15.459 1.00 81.06 94 ILE A O 1
ATOM 763 N N . SER A 1 95 ? -2.301 -2.782 -15.763 1.00 86.44 95 SER A N 1
ATOM 764 C CA . SER A 1 95 ? -1.859 -4.176 -15.787 1.00 86.44 95 SER A CA 1
ATOM 765 C C . SER A 1 95 ? -1.579 -4.689 -14.376 1.00 86.44 95 SER A C 1
ATOM 767 O O . SER A 1 95 ? -1.340 -3.908 -13.449 1.00 86.44 95 SER A O 1
ATOM 769 N N . LYS A 1 96 ? -1.475 -6.010 -14.243 1.00 90.88 96 LYS A N 1
ATOM 770 C CA . LYS A 1 96 ? -0.975 -6.678 -13.044 1.00 90.88 96 LYS A CA 1
ATOM 771 C C . LYS A 1 96 ? 0.345 -6.059 -12.589 1.00 90.88 96 LYS A C 1
ATOM 773 O O . LYS A 1 96 ? 1.252 -5.800 -13.391 1.00 90.88 96 LYS A O 1
ATOM 778 N N . HIS A 1 97 ? 0.462 -5.824 -11.289 1.00 91.00 97 HIS A N 1
ATOM 779 C CA . HIS A 1 97 ? 1.645 -5.193 -10.724 1.00 91.00 97 HIS A CA 1
ATOM 780 C C . HIS A 1 97 ? 2.749 -6.220 -10.472 1.00 91.00 97 HIS A C 1
ATOM 782 O O . HIS A 1 97 ? 2.504 -7.349 -10.045 1.00 91.00 97 HIS A O 1
ATOM 788 N N . HIS A 1 98 ? 4.000 -5.809 -10.686 1.00 92.25 98 HIS A N 1
ATOM 789 C CA . HIS A 1 98 ? 5.151 -6.624 -10.305 1.00 92.25 98 HIS A CA 1
ATOM 790 C C . HIS A 1 98 ? 5.175 -6.838 -8.775 1.00 92.25 98 HIS A C 1
ATOM 792 O O . HIS A 1 98 ? 4.890 -5.883 -8.041 1.00 92.25 98 HIS A O 1
ATOM 798 N N . PRO A 1 99 ? 5.582 -8.018 -8.260 1.00 93.19 99 PRO A N 1
ATOM 799 C CA . PRO A 1 99 ? 5.662 -8.294 -6.822 1.00 93.19 99 PRO A CA 1
ATOM 800 C C . PRO A 1 99 ? 6.364 -7.203 -6.004 1.00 93.19 99 PRO A C 1
ATOM 802 O O . PRO A 1 99 ? 5.855 -6.778 -4.969 1.00 93.19 99 PRO A O 1
ATOM 805 N N . SER A 1 100 ? 7.484 -6.670 -6.499 1.00 93.06 100 SER A N 1
ATOM 806 C CA . SER A 1 100 ? 8.213 -5.576 -5.835 1.00 93.06 100 SER A CA 1
ATOM 807 C C . SER A 1 100 ? 7.385 -4.296 -5.694 1.00 93.06 100 SER A C 1
ATOM 809 O O . SER A 1 100 ? 7.529 -3.581 -4.704 1.00 93.06 100 SER A O 1
ATOM 811 N N . THR A 1 101 ? 6.518 -3.995 -6.662 1.00 93.31 101 THR A N 1
ATOM 812 C CA . THR A 1 101 ? 5.617 -2.836 -6.607 1.00 93.31 101 THR A CA 1
ATOM 813 C C . THR A 1 101 ? 4.501 -3.074 -5.599 1.00 93.31 101 THR A C 1
ATOM 815 O O . THR A 1 101 ? 4.243 -2.204 -4.769 1.00 93.31 101 THR A O 1
ATOM 818 N N . ILE A 1 102 ? 3.911 -4.275 -5.600 1.00 95.12 102 ILE A N 1
ATOM 819 C CA . ILE A 1 102 ? 2.889 -4.678 -4.623 1.00 95.12 102 ILE A CA 1
ATOM 820 C C . ILE A 1 102 ? 3.432 -4.532 -3.199 1.00 95.12 102 ILE A C 1
ATOM 822 O O . ILE A 1 102 ? 2.789 -3.911 -2.358 1.00 95.12 102 ILE A O 1
ATOM 826 N N . ILE A 1 103 ? 4.645 -5.028 -2.934 1.00 94.69 103 ILE A N 1
ATOM 827 C CA . ILE A 1 103 ? 5.290 -4.919 -1.617 1.00 94.69 103 ILE A CA 1
ATOM 828 C C . ILE A 1 103 ? 5.424 -3.453 -1.181 1.00 94.69 103 ILE A C 1
ATOM 830 O O . ILE A 1 103 ? 5.113 -3.125 -0.034 1.00 94.69 103 ILE A O 1
ATOM 834 N N . ARG A 1 104 ? 5.845 -2.559 -2.086 1.00 94.12 104 ARG A N 1
ATOM 835 C CA . ARG A 1 104 ? 5.958 -1.122 -1.783 1.00 94.12 104 ARG A CA 1
ATOM 836 C C . ARG A 1 104 ? 4.601 -0.507 -1.461 1.00 94.12 104 ARG A C 1
ATOM 838 O O . ARG A 1 104 ? 4.488 0.182 -0.452 1.00 94.12 104 ARG A O 1
ATOM 845 N N . TYR A 1 105 ? 3.577 -0.781 -2.268 1.00 95.69 105 TYR A N 1
ATOM 846 C CA . TYR A 1 105 ? 2.235 -0.242 -2.036 1.00 95.69 105 TYR A CA 1
ATOM 847 C C . TYR A 1 105 ? 1.654 -0.738 -0.720 1.00 95.69 105 TYR A C 1
ATOM 849 O O . TYR A 1 105 ? 1.206 0.067 0.088 1.00 95.69 105 TYR A O 1
ATOM 857 N N . VAL A 1 106 ? 1.748 -2.039 -0.447 1.00 96.19 106 VAL A N 1
ATOM 858 C CA . VAL A 1 106 ? 1.290 -2.624 0.818 1.00 96.19 106 VAL A CA 1
ATOM 859 C C . VAL A 1 106 ? 2.018 -2.009 2.012 1.00 96.19 106 VAL A C 1
ATOM 861 O O . VAL A 1 106 ? 1.389 -1.754 3.034 1.00 96.19 106 VAL A O 1
ATOM 864 N N . SER A 1 107 ? 3.317 -1.721 1.894 1.00 95.06 107 SER A N 1
ATOM 865 C CA . SER A 1 107 ? 4.055 -1.016 2.947 1.00 95.06 107 SER A CA 1
ATOM 866 C C . SER A 1 107 ? 3.498 0.388 3.198 1.00 95.06 107 SER A C 1
ATOM 868 O O . SER A 1 107 ? 3.344 0.775 4.354 1.00 95.06 107 SER A O 1
ATOM 870 N N . SER A 1 108 ? 3.174 1.144 2.144 1.00 95.31 108 SER A N 1
ATOM 871 C CA . SER A 1 108 ? 2.558 2.470 2.277 1.00 95.31 108 SER A CA 1
ATOM 872 C C . SER A 1 108 ? 1.153 2.396 2.877 1.00 95.31 108 SER A C 1
ATOM 874 O O . SER A 1 108 ? 0.847 3.175 3.773 1.00 95.31 108 SER A O 1
ATOM 876 N N . ILE A 1 109 ? 0.324 1.438 2.452 1.00 95.94 109 ILE A N 1
ATOM 877 C CA . ILE A 1 109 ? -1.032 1.251 2.996 1.00 95.94 109 ILE A CA 1
ATOM 878 C C . ILE A 1 109 ? -0.993 0.810 4.456 1.00 95.94 109 ILE A C 1
ATOM 880 O O . ILE A 1 109 ? -1.789 1.282 5.260 1.00 95.94 109 ILE A O 1
ATOM 884 N N . ARG A 1 110 ? -0.036 -0.040 4.836 1.00 95.19 110 ARG A N 1
ATOM 885 C CA . ARG A 1 110 ? 0.172 -0.405 6.237 1.00 95.19 110 ARG A CA 1
ATOM 886 C C . ARG A 1 110 ? 0.463 0.827 7.096 1.00 95.19 110 ARG A C 1
ATOM 888 O O . ARG A 1 110 ? -0.206 1.021 8.102 1.00 95.19 110 ARG A O 1
ATOM 895 N N . GLN A 1 111 ? 1.426 1.654 6.686 1.00 94.12 111 GLN A N 1
ATOM 896 C CA . GLN A 1 111 ? 1.763 2.889 7.406 1.00 94.12 111 GLN A CA 1
ATOM 897 C C . GLN A 1 111 ? 0.569 3.846 7.453 1.00 94.12 111 GLN A C 1
ATOM 899 O O . GLN A 1 111 ? 0.335 4.491 8.465 1.00 94.12 111 GLN A O 1
ATOM 904 N N . PHE A 1 112 ? -0.228 3.899 6.385 1.00 95.00 112 PHE A N 1
ATOM 905 C CA . PHE A 1 112 ? -1.444 4.701 6.355 1.00 95.00 112 PHE A CA 1
ATOM 906 C C . PHE A 1 112 ? -2.499 4.208 7.362 1.00 95.00 112 PHE A C 1
ATOM 908 O O . PHE A 1 112 ? -3.072 5.007 8.094 1.00 95.00 112 PHE A O 1
ATOM 915 N N . LEU A 1 113 ? -2.721 2.896 7.467 1.00 94.44 113 LEU A N 1
ATOM 916 C CA . LEU A 1 113 ? -3.629 2.306 8.461 1.00 94.44 113 LEU A CA 1
ATOM 917 C C . LEU A 1 113 ? -3.179 2.593 9.904 1.00 94.44 113 LEU A C 1
ATOM 919 O O . LEU A 1 113 ? -4.015 2.890 10.756 1.00 94.44 113 LEU A O 1
ATOM 923 N N . GLU A 1 114 ? -1.873 2.520 10.165 1.00 92.44 114 GLU A N 1
ATOM 924 C CA . GLU A 1 114 ? -1.285 2.796 11.481 1.00 92.44 114 GLU A CA 1
ATOM 925 C C . GLU A 1 114 ? -1.371 4.299 11.822 1.00 92.44 114 GLU A C 1
ATOM 927 O O . GLU A 1 114 ? -1.874 4.664 12.880 1.00 92.44 114 GLU A O 1
ATOM 932 N N . GLU A 1 115 ? -0.953 5.190 10.917 1.00 92.06 115 GLU A N 1
ATOM 933 C CA . GLU A 1 115 ? -0.818 6.626 11.203 1.00 92.06 115 GLU A CA 1
ATOM 934 C C . GLU A 1 115 ? -2.113 7.431 10.974 1.00 92.06 115 GLU A C 1
ATOM 936 O O . GLU A 1 115 ? -2.493 8.247 11.813 1.00 92.06 115 GLU A O 1
ATOM 941 N N . PHE A 1 116 ? -2.826 7.220 9.863 1.00 92.75 116 PHE A N 1
ATOM 942 C CA . PHE A 1 116 ? -4.102 7.901 9.592 1.00 92.75 116 PHE A CA 1
ATOM 943 C C . PHE A 1 116 ? -5.264 7.195 10.295 1.00 92.75 116 PHE A C 1
ATOM 945 O O . PHE A 1 116 ? -6.071 7.834 10.973 1.00 92.75 116 PHE A O 1
ATOM 952 N N . GLY A 1 117 ? -5.326 5.867 10.164 1.00 89.19 117 GLY A N 1
ATOM 953 C CA . GLY A 1 117 ? -6.374 5.052 10.776 1.00 89.19 117 GLY A CA 1
ATOM 954 C C . GLY A 1 117 ? -6.233 4.883 12.287 1.00 89.19 117 GLY A C 1
ATOM 955 O O . GLY A 1 117 ? -7.205 4.498 12.930 1.00 89.19 117 GLY A O 1
ATOM 956 N N . GLN A 1 118 ? -5.056 5.173 12.862 1.00 90.31 118 GLN A N 1
ATOM 957 C CA . GLN A 1 118 ? -4.763 4.951 14.286 1.00 90.31 118 GLN A CA 1
ATOM 958 C C . GLN A 1 118 ? -5.055 3.496 14.704 1.00 90.31 118 GLN A C 1
ATOM 960 O O . GLN A 1 118 ? -5.546 3.224 15.802 1.00 90.31 118 GLN A O 1
ATOM 965 N N . ILE A 1 119 ? -4.807 2.552 13.788 1.00 91.12 119 ILE A N 1
ATOM 966 C CA . ILE A 1 119 ? -5.058 1.126 13.985 1.00 91.12 119 ILE A CA 1
ATOM 967 C C . ILE A 1 119 ? -3.744 0.449 14.371 1.00 91.12 119 ILE A C 1
ATOM 969 O O . ILE A 1 119 ? -2.898 0.173 13.521 1.00 91.12 119 ILE A O 1
ATOM 973 N N . GLU A 1 120 ? -3.594 0.125 15.651 1.00 88.00 120 GLU A N 1
ATOM 974 C CA . GLU A 1 120 ? -2.414 -0.576 16.153 1.00 88.00 120 GLU A CA 1
ATOM 975 C C . GLU A 1 120 ? -2.610 -2.096 16.126 1.00 88.00 120 GLU A C 1
ATOM 977 O O . GLU A 1 120 ? -3.505 -2.655 16.762 1.00 88.00 120 GLU A O 1
ATOM 982 N N . PHE A 1 121 ? -1.735 -2.801 15.408 1.00 88.94 121 PHE A N 1
ATOM 983 C CA . PHE A 1 121 ? -1.706 -4.262 15.391 1.00 88.94 121 PHE A CA 1
ATOM 984 C C . PHE A 1 121 ? -0.279 -4.803 15.499 1.00 88.94 121 PHE A C 1
ATOM 986 O O . PHE A 1 121 ? 0.691 -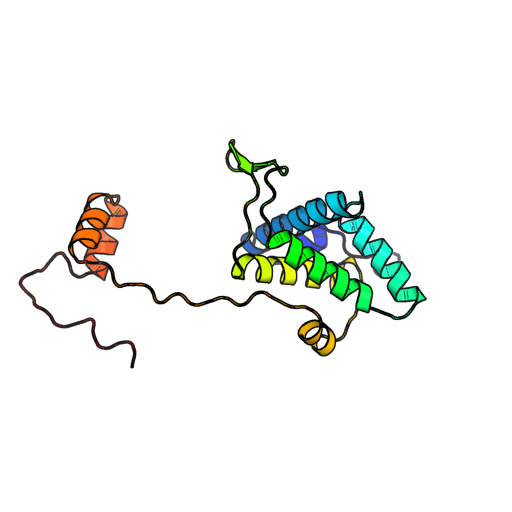4.204 15.046 1.00 88.94 121 PHE A O 1
ATOM 993 N N . SER A 1 122 ? -0.141 -6.002 16.075 1.00 90.94 122 SER A N 1
ATOM 994 C CA . SER A 1 122 ? 1.163 -6.656 16.220 1.00 90.94 122 SER A CA 1
ATOM 995 C C . SER A 1 122 ? 1.795 -6.970 14.861 1.00 90.94 122 SER A C 1
ATOM 997 O O . SER A 1 122 ? 1.227 -7.716 14.056 1.00 90.94 122 SER A O 1
ATOM 999 N N . GLU A 1 123 ? 3.030 -6.510 14.652 1.00 90.19 123 GLU A N 1
ATOM 1000 C CA . GLU A 1 123 ? 3.808 -6.800 13.444 1.00 90.19 123 GLU A CA 1
ATOM 1001 C C . GLU A 1 123 ? 3.976 -8.310 13.204 1.00 90.19 123 GLU A C 1
ATOM 1003 O O . GLU A 1 123 ? 3.872 -8.791 12.073 1.00 90.19 123 GLU A O 1
ATOM 1008 N N . ARG A 1 124 ? 4.169 -9.092 14.275 1.00 91.81 124 ARG A N 1
ATOM 1009 C CA . ARG A 1 124 ? 4.261 -10.558 14.192 1.00 91.81 124 ARG A CA 1
ATOM 1010 C C . ARG A 1 124 ? 2.974 -11.167 13.634 1.00 91.81 124 ARG A C 1
ATOM 1012 O O . ARG A 1 124 ? 3.028 -12.100 12.832 1.00 91.81 124 ARG A O 1
ATOM 1019 N N . ARG A 1 125 ? 1.812 -10.652 14.051 1.00 91.50 125 ARG A N 1
ATOM 1020 C CA . ARG A 1 125 ? 0.506 -11.107 13.551 1.00 91.50 125 ARG A CA 1
ATOM 1021 C C . ARG A 1 125 ? 0.321 -10.701 12.089 1.00 91.50 125 ARG A C 1
ATOM 1023 O O . ARG A 1 125 ? -0.066 -11.557 11.296 1.00 91.50 125 ARG A O 1
ATOM 1030 N N . TYR A 1 126 ? 0.687 -9.468 11.736 1.00 92.56 126 TYR A N 1
ATOM 1031 C CA . TYR A 1 126 ? 0.642 -8.959 10.364 1.00 92.56 126 TYR A CA 1
ATOM 1032 C C . TYR A 1 126 ? 1.464 -9.832 9.408 1.00 92.56 126 TYR A C 1
ATOM 1034 O O . TYR A 1 126 ? 0.916 -10.373 8.453 1.00 92.56 126 TYR A O 1
ATOM 1042 N N . LYS A 1 127 ? 2.748 -10.075 9.710 1.00 91.88 127 LYS A N 1
ATOM 1043 C CA . LYS A 1 127 ? 3.649 -10.902 8.880 1.00 91.88 127 LYS A CA 1
ATOM 1044 C C . LYS A 1 127 ? 3.148 -12.337 8.678 1.00 91.88 127 LYS A C 1
ATOM 1046 O O . LYS A 1 127 ? 3.424 -12.955 7.656 1.00 91.88 127 LYS A O 1
ATOM 1051 N N . ARG A 1 128 ? 2.415 -12.887 9.650 1.00 93.75 128 ARG A N 1
ATOM 1052 C CA . ARG A 1 128 ? 1.849 -14.240 9.562 1.00 93.75 128 ARG A CA 1
ATOM 1053 C C . ARG A 1 128 ? 0.608 -14.295 8.667 1.00 93.75 128 ARG A C 1
ATOM 1055 O O . ARG A 1 128 ? 0.442 -15.271 7.928 1.00 93.75 128 ARG A O 1
ATOM 1062 N N . LEU A 1 129 ? -0.263 -13.289 8.767 1.00 93.81 129 LEU A N 1
ATOM 1063 C CA . LEU A 1 129 ? -1.588 -13.281 8.138 1.00 93.81 129 LEU A CA 1
ATOM 1064 C C . LEU A 1 129 ? -1.612 -12.601 6.767 1.00 93.81 129 LEU A C 1
ATOM 1066 O O . LEU A 1 129 ? -2.386 -13.023 5.912 1.00 93.81 129 LEU A O 1
ATOM 1070 N N . VAL A 1 130 ? -0.763 -11.601 6.532 1.00 94.31 130 VAL A N 1
ATOM 1071 C CA . VAL A 1 130 ? -0.649 -10.927 5.236 1.00 94.31 130 VAL A CA 1
ATOM 1072 C C . VAL A 1 130 ? 0.316 -11.695 4.337 1.00 94.31 130 VAL A C 1
ATOM 1074 O O . VAL A 1 130 ? 1.465 -11.941 4.708 1.00 94.31 130 VAL A O 1
ATOM 1077 N N . LYS A 1 131 ? -0.154 -12.108 3.157 1.00 93.06 131 LYS A N 1
ATOM 1078 C CA . LYS A 1 131 ? 0.611 -12.928 2.209 1.00 93.06 131 LYS A CA 1
ATOM 1079 C C . LYS A 1 131 ? 1.141 -12.065 1.071 1.00 93.06 131 LYS A C 1
ATOM 1081 O O . LYS A 1 131 ? 0.449 -11.821 0.091 1.00 93.06 131 LYS A O 1
ATOM 1086 N N . LEU A 1 132 ? 2.384 -11.609 1.210 1.00 92.44 132 LEU A N 1
ATOM 1087 C CA . LEU A 1 132 ? 3.072 -10.874 0.149 1.00 92.44 132 LEU A CA 1
ATOM 1088 C C . LEU A 1 132 ? 3.528 -11.819 -0.979 1.00 92.44 132 LEU A C 1
ATOM 1090 O O . LEU A 1 132 ? 3.930 -12.954 -0.695 1.00 92.44 132 LEU A O 1
ATOM 1094 N N . PRO A 1 133 ? 3.502 -11.365 -2.244 1.00 91.94 133 PRO A N 1
ATOM 1095 C CA . PRO A 1 133 ? 4.006 -12.143 -3.368 1.00 91.94 133 PRO A CA 1
ATOM 1096 C C . PRO A 1 133 ? 5.526 -12.316 -3.267 1.00 91.94 133 PRO A C 1
ATOM 1098 O O . PRO A 1 133 ? 6.245 -11.410 -2.842 1.00 91.94 133 PRO A O 1
ATOM 1101 N N . LYS A 1 134 ? 6.023 -13.488 -3.673 1.00 89.44 134 LYS A N 1
ATOM 1102 C CA . LYS A 1 134 ? 7.464 -13.751 -3.740 1.00 89.44 134 LYS A CA 1
ATOM 1103 C C . LYS A 1 134 ? 8.042 -13.109 -4.997 1.00 89.44 134 LYS A C 1
ATOM 1105 O O . LYS A 1 134 ? 7.468 -13.238 -6.076 1.00 89.44 134 LYS A O 1
ATOM 1110 N N . ILE A 1 135 ? 9.178 -12.437 -4.847 1.00 87.56 135 ILE A N 1
ATOM 1111 C CA . ILE A 1 135 ? 9.996 -12.010 -5.980 1.00 87.56 135 ILE A CA 1
ATOM 1112 C C . ILE A 1 135 ? 10.768 -13.253 -6.422 1.00 87.56 135 ILE A C 1
ATOM 1114 O O . ILE A 1 135 ? 11.456 -13.866 -5.609 1.00 87.56 135 ILE A O 1
ATOM 1118 N N . ILE A 1 136 ? 10.560 -13.676 -7.665 1.00 83.94 136 ILE A N 1
ATOM 1119 C CA . ILE A 1 136 ? 11.323 -14.767 -8.265 1.00 83.94 136 ILE A CA 1
ATOM 1120 C C . ILE A 1 136 ? 12.484 -14.097 -8.984 1.00 83.94 136 ILE A C 1
ATOM 1122 O O . ILE A 1 136 ? 12.257 -13.377 -9.957 1.00 83.94 136 ILE A O 1
ATOM 1126 N N . ASP A 1 137 ? 13.697 -14.298 -8.479 1.00 77.19 137 ASP A N 1
ATOM 1127 C CA . ASP A 1 137 ? 14.897 -13.832 -9.160 1.00 77.19 137 ASP A CA 1
ATOM 1128 C C . ASP A 1 137 ? 15.066 -14.675 -10.421 1.00 77.19 137 ASP A C 1
ATOM 1130 O O . ASP A 1 137 ? 15.309 -15.881 -10.369 1.00 77.19 137 ASP A O 1
ATOM 1134 N N . GLN A 1 138 ? 14.835 -14.047 -11.570 1.00 75.94 138 GLN A N 1
ATOM 1135 C CA . GLN A 1 138 ? 15.113 -14.668 -12.851 1.00 75.94 138 GLN A CA 1
ATOM 1136 C C . GLN A 1 138 ? 16.617 -14.576 -13.091 1.00 75.94 138 GLN A C 1
ATOM 1138 O O . GLN A 1 138 ? 17.172 -13.475 -13.090 1.00 75.94 138 GLN A O 1
ATOM 1143 N N . GLU A 1 139 ? 17.269 -15.717 -13.313 1.00 75.12 139 GLU A N 1
ATOM 1144 C CA . GLU A 1 139 ? 18.644 -15.724 -13.804 1.00 75.12 139 GLU A CA 1
ATOM 1145 C C . GLU A 1 139 ? 18.687 -14.967 -15.134 1.00 75.12 139 GLU A C 1
ATOM 1147 O O . GLU A 1 139 ? 18.026 -15.331 -16.111 1.00 75.12 139 GLU A O 1
ATOM 1152 N N . LEU A 1 140 ? 19.410 -13.848 -15.141 1.00 77.75 140 LEU A N 1
ATOM 1153 C CA . LEU A 1 140 ? 19.575 -13.035 -16.333 1.00 77.75 140 LEU A CA 1
ATOM 1154 C C . LEU A 1 140 ? 20.585 -13.723 -17.244 1.00 77.75 140 LEU A C 1
ATOM 1156 O O . LEU A 1 140 ? 21.732 -13.941 -16.855 1.00 77.75 140 LEU A O 1
ATOM 1160 N N . GLU A 1 141 ? 20.176 -14.027 -18.474 1.00 79.00 141 GLU A N 1
ATOM 1161 C CA . GLU A 1 141 ? 21.124 -14.501 -19.474 1.00 79.00 141 GLU A CA 1
ATOM 1162 C C . GLU A 1 141 ? 22.115 -13.381 -19.832 1.00 79.00 141 GLU A C 1
ATOM 1164 O O . GLU A 1 141 ? 21.701 -12.245 -20.102 1.00 79.00 141 GLU A O 1
ATOM 1169 N N . PRO A 1 142 ? 23.427 -13.672 -19.873 1.00 81.50 142 PRO A N 1
ATOM 1170 C CA . PRO A 1 142 ? 24.413 -12.688 -20.280 1.00 81.50 142 PRO A CA 1
ATOM 1171 C C . PRO A 1 142 ? 24.193 -12.286 -21.743 1.00 81.50 142 PRO A C 1
ATOM 1173 O O . PRO A 1 142 ? 23.959 -13.124 -22.618 1.00 81.50 142 PRO A O 1
ATOM 1176 N N . PHE A 1 143 ? 24.312 -10.987 -22.029 1.00 80.56 143 PHE A N 1
ATOM 1177 C CA . PHE A 1 143 ? 24.194 -10.483 -23.395 1.00 80.56 143 PHE A CA 1
ATOM 1178 C C . PHE A 1 143 ? 25.252 -11.103 -24.311 1.00 80.56 143 PHE A C 1
ATOM 1180 O O . PHE A 1 143 ? 26.444 -11.140 -23.996 1.00 80.56 143 PHE A O 1
ATOM 1187 N N . ARG A 1 144 ? 24.836 -11.514 -25.511 1.00 85.06 144 ARG A N 1
ATOM 1188 C CA . ARG A 1 144 ? 25.772 -11.950 -26.552 1.00 85.06 144 ARG A CA 1
ATOM 1189 C C . ARG A 1 144 ? 26.513 -10.739 -27.116 1.00 85.06 144 ARG A C 1
ATOM 1191 O O . ARG A 1 144 ? 25.928 -9.673 -27.296 1.00 85.06 144 ARG A O 1
ATOM 1198 N N . ALA A 1 145 ? 27.769 -10.925 -27.525 1.00 79.00 145 ALA A N 1
ATOM 1199 C CA . ALA A 1 145 ? 28.602 -9.849 -28.080 1.00 79.00 145 ALA A CA 1
ATOM 1200 C C . ALA A 1 145 ? 27.939 -9.071 -29.240 1.00 79.00 145 ALA A C 1
ATOM 1202 O O . ALA A 1 145 ? 28.143 -7.866 -29.371 1.00 79.00 145 ALA A O 1
ATOM 1203 N N . LYS A 1 146 ? 27.110 -9.735 -30.063 1.00 80.44 146 LYS A N 1
ATOM 1204 C CA . LYS A 1 146 ? 26.334 -9.083 -31.135 1.00 80.44 146 LYS A CA 1
ATOM 1205 C C . LYS A 1 146 ? 25.281 -8.107 -30.592 1.00 80.44 146 LYS A C 1
ATOM 1207 O O . LYS A 1 146 ? 25.198 -6.986 -31.075 1.00 80.44 146 LYS A O 1
ATOM 1212 N N . GLN A 1 147 ? 24.557 -8.500 -29.544 1.00 80.75 147 GLN A N 1
ATOM 1213 C CA . GLN A 1 147 ? 23.530 -7.670 -28.905 1.00 80.75 147 GLN A CA 1
ATOM 1214 C C . GLN A 1 147 ? 24.151 -6.449 -28.214 1.00 80.75 147 GLN A C 1
ATOM 1216 O O . GLN A 1 147 ? 23.595 -5.356 -28.270 1.00 80.75 147 GLN A O 1
ATOM 1221 N N . ILE A 1 148 ? 25.342 -6.608 -27.623 1.00 82.12 148 ILE A N 1
ATOM 1222 C CA . ILE A 1 148 ? 26.090 -5.490 -27.027 1.00 82.12 148 ILE A CA 1
ATOM 1223 C C . ILE A 1 148 ? 26.470 -4.464 -28.103 1.00 82.12 148 ILE A C 1
ATOM 1225 O O . ILE A 1 148 ? 26.312 -3.264 -27.884 1.00 82.12 148 ILE A O 1
ATOM 1229 N N . ARG A 1 149 ? 26.922 -4.913 -29.284 1.00 78.50 149 ARG A N 1
ATOM 1230 C CA . ARG A 1 149 ? 27.238 -4.005 -30.402 1.00 78.50 149 ARG A CA 1
ATOM 1231 C C . ARG A 1 149 ? 26.006 -3.246 -30.883 1.00 78.50 149 ARG A C 1
ATOM 1233 O O . ARG A 1 149 ? 26.057 -2.025 -30.958 1.00 78.50 149 ARG A O 1
ATOM 1240 N N . GLU A 1 150 ? 24.890 -3.935 -31.104 1.00 83.56 150 GLU A N 1
ATOM 1241 C CA . GLU A 1 150 ? 23.624 -3.299 -31.500 1.00 83.56 150 GLU A CA 1
ATOM 1242 C C . GLU A 1 150 ? 23.155 -2.254 -30.471 1.00 83.56 150 GLU A C 1
ATOM 1244 O O . GLU A 1 150 ? 22.707 -1.161 -30.835 1.00 83.56 150 GLU A O 1
ATOM 1249 N N . PHE A 1 151 ? 23.323 -2.549 -29.180 1.00 79.62 151 PHE A N 1
ATOM 1250 C CA . PHE A 1 151 ? 22.992 -1.630 -28.092 1.00 79.62 151 PHE A CA 1
ATOM 1251 C C . PHE A 1 151 ? 23.895 -0.387 -28.082 1.00 79.62 151 PHE A C 1
ATOM 1253 O O . PHE A 1 151 ? 23.422 0.741 -27.926 1.00 79.62 151 PHE A O 1
ATOM 1260 N N . VAL A 1 152 ? 25.201 -0.565 -28.299 1.00 81.38 152 VAL A N 1
ATOM 1261 C CA . VAL A 1 152 ? 26.158 0.546 -28.426 1.00 81.38 152 VAL A CA 1
ATOM 1262 C C . VAL A 1 152 ? 25.875 1.373 -29.678 1.00 81.38 152 VAL A C 1
ATOM 1264 O O . VAL A 1 152 ? 25.983 2.598 -29.638 1.00 81.38 152 VAL A O 1
ATOM 1267 N N . ASP A 1 153 ? 25.483 0.748 -30.782 1.00 81.31 153 ASP A N 1
ATOM 1268 C CA . ASP A 1 153 ? 25.247 1.440 -32.046 1.00 81.31 153 ASP A CA 1
ATOM 1269 C C . ASP A 1 153 ? 23.983 2.304 -32.013 1.00 81.31 153 ASP A C 1
ATOM 1271 O O . ASP A 1 153 ? 23.996 3.419 -32.546 1.00 81.31 153 ASP A O 1
ATOM 1275 N N . THR A 1 154 ? 22.956 1.864 -31.286 1.00 81.88 154 THR A N 1
ATOM 1276 C CA . THR A 1 154 ? 21.694 2.599 -31.084 1.00 81.88 154 THR A CA 1
ATOM 1277 C C . THR A 1 154 ? 21.740 3.627 -29.947 1.00 81.88 154 THR A C 1
ATOM 1279 O O . THR A 1 154 ? 20.906 4.533 -29.897 1.00 81.88 154 THR A O 1
ATOM 1282 N N . ALA A 1 155 ? 22.721 3.550 -29.044 1.00 82.75 155 ALA A N 1
ATOM 1283 C CA . ALA A 1 155 ? 22.840 4.478 -27.923 1.00 82.75 155 ALA A CA 1
ATOM 1284 C C . ALA A 1 155 ? 23.196 5.922 -28.348 1.00 82.75 155 ALA A C 1
ATOM 1286 O O . ALA A 1 155 ? 23.871 6.177 -29.344 1.00 82.75 155 ALA A O 1
ATOM 1287 N N . SER A 1 156 ? 22.795 6.917 -27.549 1.00 80.12 156 SER A N 1
ATOM 1288 C CA . SER A 1 156 ? 23.175 8.321 -27.777 1.00 80.12 156 SER A CA 1
ATOM 1289 C C . SER A 1 156 ? 24.674 8.550 -27.521 1.00 80.12 156 SER A C 1
ATOM 1291 O O . SER A 1 156 ? 25.275 7.851 -26.707 1.00 80.12 156 SER A O 1
ATOM 1293 N N . ARG A 1 157 ? 25.299 9.562 -28.154 1.00 74.44 157 ARG A N 1
ATOM 1294 C CA . ARG A 1 157 ? 26.756 9.830 -28.029 1.00 74.44 157 ARG A CA 1
ATOM 1295 C C . ARG A 1 157 ? 27.260 9.884 -26.575 1.00 74.44 157 ARG A C 1
ATOM 1297 O O . ARG A 1 157 ? 28.337 9.365 -26.306 1.00 74.44 157 ARG A O 1
ATOM 1304 N N . LYS A 1 158 ? 26.479 10.457 -25.645 1.00 74.38 158 LYS A N 1
ATOM 1305 C CA . LYS A 1 158 ? 26.813 10.504 -24.205 1.00 74.38 158 LYS A CA 1
ATOM 1306 C C . LYS A 1 158 ? 26.764 9.133 -23.522 1.00 74.38 158 LYS A C 1
ATOM 1308 O O . LYS A 1 158 ? 27.533 8.903 -22.603 1.00 74.38 158 LYS A O 1
ATOM 1313 N N . ARG A 1 159 ? 25.870 8.236 -23.951 1.00 71.25 159 ARG A N 1
ATOM 1314 C CA . ARG A 1 159 ? 25.756 6.872 -23.412 1.00 71.25 159 ARG A CA 1
ATOM 1315 C C . ARG A 1 159 ? 26.776 5.922 -24.034 1.00 71.25 159 ARG A C 1
ATOM 1317 O O . ARG A 1 159 ? 27.290 5.065 -23.328 1.00 71.25 159 ARG A O 1
ATOM 1324 N N . LYS A 1 160 ? 27.111 6.100 -25.319 1.00 74.94 160 LYS A N 1
ATOM 1325 C CA . LYS A 1 160 ? 28.114 5.277 -26.016 1.00 74.94 160 LYS A CA 1
ATOM 1326 C C . LYS A 1 160 ? 29.461 5.286 -25.301 1.00 74.94 160 LYS A C 1
ATOM 1328 O O . LYS A 1 160 ? 30.058 4.230 -25.149 1.00 74.94 160 LYS A O 1
ATOM 1333 N N . SER A 1 161 ? 29.931 6.452 -24.854 1.00 69.56 161 SER A N 1
ATOM 1334 C CA . SER A 1 161 ? 31.214 6.564 -24.149 1.00 69.56 161 SER A CA 1
ATOM 1335 C C . SER A 1 161 ? 31.208 5.856 -22.791 1.00 69.56 161 SER A C 1
ATOM 1337 O O . SER A 1 161 ? 32.218 5.269 -22.422 1.00 69.56 161 SER A O 1
ATOM 1339 N N . THR A 1 162 ? 30.089 5.870 -22.062 1.00 71.38 162 THR A N 1
ATOM 1340 C CA . THR A 1 162 ? 29.945 5.131 -20.798 1.00 71.38 162 THR A CA 1
ATOM 1341 C C . THR A 1 162 ? 29.937 3.623 -21.0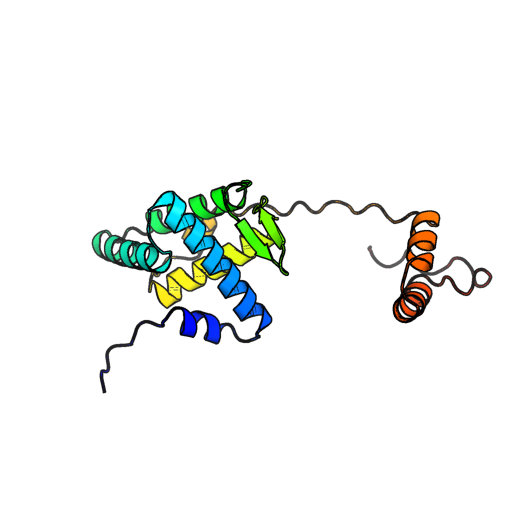36 1.00 71.38 162 THR A C 1
ATOM 1343 O O . THR A 1 162 ? 30.714 2.907 -20.418 1.00 71.38 162 THR A O 1
ATOM 1346 N N . ILE A 1 163 ? 29.143 3.151 -22.002 1.00 69.75 163 ILE A N 1
ATOM 1347 C CA . ILE A 1 163 ? 29.030 1.718 -22.314 1.00 69.75 163 ILE A CA 1
ATOM 1348 C C . ILE A 1 163 ? 30.369 1.178 -22.842 1.00 69.75 163 ILE A C 1
ATOM 1350 O O . ILE A 1 163 ? 30.834 0.128 -22.417 1.00 69.75 163 ILE A O 1
ATOM 1354 N N . LYS A 1 164 ? 31.055 1.913 -23.723 1.00 68.69 164 LYS A N 1
ATOM 1355 C CA . LYS A 1 164 ? 32.374 1.504 -24.235 1.00 68.69 164 LYS A CA 1
ATOM 1356 C C . LYS A 1 164 ? 33.429 1.358 -23.135 1.00 68.69 164 LYS A C 1
ATOM 1358 O O . LYS A 1 164 ? 34.250 0.450 -23.231 1.00 68.69 164 LYS A O 1
ATOM 1363 N N . LYS A 1 165 ? 33.381 2.207 -22.099 1.00 70.12 165 LYS A N 1
ATOM 1364 C CA . LYS A 1 165 ? 34.258 2.118 -20.920 1.00 70.12 165 LYS A CA 1
ATOM 1365 C C . LYS A 1 165 ? 33.927 0.919 -20.035 1.00 70.12 165 LYS A C 1
ATOM 1367 O O . LYS A 1 165 ? 34.839 0.228 -19.610 1.00 70.12 165 LYS A O 1
ATOM 1372 N N . GLU A 1 166 ? 32.647 0.664 -19.778 1.00 68.69 166 GLU A N 1
ATOM 1373 C CA . GLU A 1 166 ? 32.210 -0.462 -18.937 1.00 68.69 166 GLU A CA 1
ATOM 1374 C C . GLU A 1 166 ? 32.484 -1.826 -19.588 1.00 68.69 166 GLU A C 1
ATOM 1376 O O . GLU A 1 166 ? 32.795 -2.786 -18.891 1.00 68.69 166 GLU A O 1
ATOM 1381 N N . PHE A 1 167 ? 32.427 -1.904 -20.921 1.00 66.56 167 PHE A N 1
ATOM 1382 C CA . PHE A 1 167 ? 32.632 -3.144 -21.677 1.00 66.56 167 PHE A CA 1
ATOM 1383 C C . PHE A 1 167 ? 34.002 -3.241 -22.381 1.00 66.56 167 PHE A C 1
ATOM 1385 O O . PHE A 1 167 ? 34.209 -4.166 -23.163 1.00 66.56 167 PHE A O 1
ATOM 1392 N N . ASN A 1 168 ? 34.931 -2.304 -22.139 1.00 64.94 168 ASN A N 1
ATOM 1393 C CA . ASN A 1 168 ? 36.275 -2.262 -22.748 1.00 64.94 168 ASN A CA 1
ATOM 1394 C C . ASN A 1 168 ? 36.289 -2.438 -24.286 1.00 64.94 168 ASN A C 1
ATOM 1396 O O . ASN A 1 168 ? 37.164 -3.080 -24.865 1.00 64.94 168 ASN A O 1
ATOM 1400 N N . LEU A 1 169 ? 35.312 -1.851 -24.980 1.00 61.12 169 LEU A N 1
ATOM 1401 C CA . LEU A 1 169 ? 35.087 -2.099 -26.413 1.00 61.12 169 LEU A CA 1
ATOM 1402 C C . LEU A 1 169 ? 36.008 -1.300 -27.353 1.00 61.12 169 LEU A C 1
ATOM 1404 O O . LEU A 1 169 ? 35.974 -1.530 -28.560 1.00 61.12 169 LEU A O 1
ATOM 1408 N N . ASP A 1 170 ? 36.810 -0.370 -26.828 1.00 52.12 170 ASP A N 1
ATOM 1409 C CA . ASP A 1 170 ? 37.675 0.508 -27.630 1.00 52.12 170 ASP A CA 1
ATOM 1410 C C . ASP A 1 170 ? 39.114 -0.031 -27.821 1.00 52.12 170 ASP A C 1
ATOM 1412 O O . ASP A 1 170 ? 39.876 0.553 -28.587 1.00 52.12 170 ASP A O 1
ATOM 1416 N N . TYR A 1 171 ? 39.482 -1.165 -27.201 1.00 50.31 171 TYR A N 1
ATOM 1417 C CA . TYR A 1 171 ? 40.820 -1.773 -27.325 1.00 50.31 171 TYR A CA 1
ATOM 1418 C C . TYR A 1 171 ? 40.756 -3.299 -27.519 1.00 50.31 171 TYR A C 1
ATOM 1420 O O . TYR A 1 171 ? 41.001 -4.052 -26.579 1.00 50.31 171 TYR A O 1
ATOM 1428 N N . PRO A 1 172 ? 40.467 -3.794 -28.736 1.00 47.12 172 PRO A N 1
ATOM 1429 C CA . PRO A 1 172 ? 40.440 -5.234 -29.008 1.00 47.12 172 PRO A CA 1
ATOM 1430 C C . PRO A 1 172 ? 41.818 -5.919 -28.908 1.00 47.12 172 PRO A C 1
ATOM 1432 O O . PRO A 1 172 ? 41.870 -7.142 -28.811 1.00 47.12 172 PRO A O 1
ATOM 1435 N N . GLU A 1 173 ? 42.923 -5.161 -28.909 1.00 45.06 173 GLU A N 1
ATOM 1436 C CA . GLU A 1 173 ? 44.295 -5.704 -28.897 1.00 45.06 173 GLU A CA 1
ATOM 1437 C C . GLU A 1 173 ? 44.937 -5.801 -27.502 1.00 45.06 173 GLU A C 1
ATOM 1439 O O . GLU A 1 173 ? 45.948 -6.480 -27.332 1.00 45.06 173 GLU A 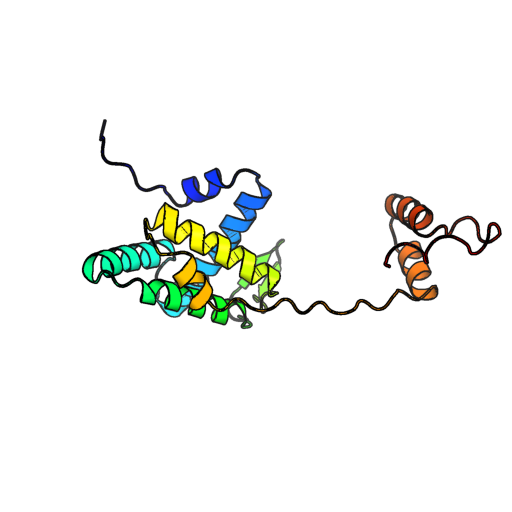O 1
ATOM 1444 N N . LEU A 1 174 ? 44.334 -5.201 -26.472 1.00 42.44 174 LEU A N 1
ATOM 1445 C CA . LEU A 1 174 ? 44.736 -5.411 -25.077 1.00 42.44 174 LEU A CA 1
ATOM 1446 C C . LEU A 1 174 ? 43.788 -6.445 -24.471 1.00 42.44 174 LEU A C 1
ATOM 1448 O O . LEU A 1 174 ? 42.745 -6.127 -23.909 1.00 42.44 174 LEU A O 1
ATOM 1452 N N . GLY A 1 175 ? 44.126 -7.709 -24.720 1.00 38.81 175 GLY A N 1
ATOM 1453 C CA . GLY A 1 175 ? 43.229 -8.847 -24.599 1.00 38.81 175 GLY A CA 1
ATOM 1454 C C . GLY A 1 175 ? 42.517 -9.031 -23.257 1.00 38.81 175 GLY A C 1
ATOM 1455 O O . GLY A 1 175 ? 43.063 -8.798 -22.186 1.00 38.81 175 GLY A O 1
ATOM 1456 N N . GLY A 1 176 ? 41.309 -9.590 -23.342 1.00 42.81 176 GLY A N 1
ATOM 1457 C CA . GLY A 1 176 ? 41.022 -10.936 -22.826 1.00 42.81 176 GLY A CA 1
ATOM 1458 C C . GLY A 1 176 ? 41.226 -11.245 -21.338 1.00 42.81 176 GLY A C 1
ATOM 1459 O O . GLY A 1 176 ? 41.121 -12.410 -20.966 1.00 42.81 176 GLY A O 1
ATOM 1460 N N . ARG A 1 177 ? 41.507 -10.274 -20.470 1.00 42.75 177 ARG A N 1
ATOM 1461 C CA . ARG A 1 177 ? 41.630 -10.490 -19.023 1.00 42.75 177 ARG A CA 1
ATOM 1462 C C . ARG A 1 177 ? 41.073 -9.298 -18.270 1.00 42.75 177 ARG A C 1
ATOM 1464 O O . ARG A 1 177 ? 41.795 -8.336 -18.068 1.00 42.75 177 ARG A O 1
ATOM 1471 N N . LEU A 1 178 ? 39.805 -9.386 -17.875 1.00 42.25 178 LEU A N 1
ATOM 1472 C CA . LEU A 1 178 ? 39.204 -8.803 -16.662 1.00 42.25 178 LEU A CA 1
ATOM 1473 C C . LEU A 1 178 ? 37.690 -8.753 -16.873 1.00 42.25 178 LEU A C 1
ATOM 1475 O O . LEU A 1 178 ? 37.181 -7.753 -17.358 1.00 42.25 178 LEU A O 1
ATOM 1479 N N . LEU A 1 179 ? 37.004 -9.865 -16.586 1.00 41.75 179 LEU A N 1
ATOM 1480 C CA . LEU A 1 179 ? 35.625 -9.931 -16.058 1.00 41.75 179 LEU A CA 1
ATOM 1481 C C . LEU A 1 179 ? 35.167 -11.400 -15.949 1.00 41.75 179 LEU A C 1
ATOM 1483 O O . LEU A 1 179 ? 34.142 -11.798 -16.484 1.00 41.75 179 LEU A O 1
ATOM 1487 N N . VAL A 1 180 ? 35.958 -12.214 -15.243 1.00 40.09 180 VAL A N 1
ATOM 1488 C CA . VAL A 1 180 ? 35.491 -13.454 -14.593 1.00 40.09 180 VAL A CA 1
ATOM 1489 C C . VAL A 1 180 ? 36.214 -13.568 -13.247 1.00 40.09 180 VAL A C 1
ATOM 1491 O O . VAL A 1 180 ? 36.960 -14.506 -13.032 1.00 40.09 180 VAL A O 1
ATOM 1494 N N . GLN A 1 181 ? 36.128 -12.544 -12.395 1.00 33.12 181 GLN A N 1
ATOM 1495 C CA . GLN A 1 181 ? 36.568 -12.605 -10.985 1.00 33.12 181 GLN A CA 1
ATOM 1496 C C . GLN A 1 181 ? 35.878 -11.507 -10.164 1.00 33.12 181 GLN A C 1
ATOM 1498 O O . GLN A 1 181 ? 36.512 -10.680 -9.523 1.00 33.12 181 GLN A O 1
ATOM 1503 N N . ILE A 1 182 ? 34.559 -11.452 -10.243 1.00 37.03 182 ILE A N 1
ATOM 1504 C CA . ILE A 1 182 ? 33.693 -10.978 -9.162 1.00 37.03 182 ILE A CA 1
ATOM 1505 C C . ILE A 1 182 ? 32.508 -11.942 -9.262 1.00 37.03 182 ILE A C 1
ATOM 1507 O O . ILE A 1 182 ? 32.111 -12.218 -10.391 1.00 37.03 182 ILE A O 1
ATOM 1511 N N . TRP A 1 183 ? 32.005 -12.467 -8.145 1.00 37.56 183 TRP A N 1
ATOM 1512 C CA . TRP A 1 183 ? 31.087 -13.619 -8.031 1.00 37.56 183 TRP A CA 1
ATOM 1513 C C . TRP A 1 183 ? 31.786 -14.990 -7.922 1.00 37.56 183 TRP A C 1
ATOM 1515 O O . TRP A 1 183 ? 31.535 -15.881 -8.723 1.00 37.56 183 TRP A O 1
ATOM 1525 N N . ASP A 1 184 ? 32.643 -15.119 -6.904 1.00 34.53 184 ASP A N 1
ATOM 1526 C CA . ASP A 1 184 ? 32.647 -16.261 -5.970 1.00 34.53 184 ASP A CA 1
ATOM 1527 C C . ASP A 1 184 ? 32.403 -15.695 -4.558 1.00 34.53 184 ASP A C 1
ATOM 1529 O O . ASP A 1 184 ? 32.914 -14.574 -4.296 1.00 34.53 184 ASP A O 1
#

Sequence (184 aa):
MSYLGSRITREEFIKTRGAETTQSNARVALNMFDHFCQGTYDKTGDQVVLDLELICKQDGNYDRVFKLVNSFIMWLAQDHPELRINMCNKIMSISKHHPSTIIRYVSSIRQFLEEFGQIEFSERRYKRLVKLPKIIDQELEPFRAKQIREFVDTASRKRKSTIKKEFNLDYPELGGRLLVQIWD

Secondary structure (DSSP, 8-state):
---S-PPPPHHHHHHTT-SHHHHHHHHHHHHHHHHHHHHHHSS-HHHHHHHHHHHHHHH--THHHHHHHHHHHHHHTS-EEEEEEEETTEEEEEPPPPHHHHHHHHHHHHHHHHHTS-----HHHHHHHS-PPPP----PPPPPHHHHHHHHHHS-HHHHHHHHHHTTTT-TTS-S-SSSSS--

Radius of gyration: 23.43 Å; chains: 1; bounding box: 63×41×56 Å